Protein AF-A0A2P5WVK0-F1 (afdb_monomer_lite)

Secondary structure (DSSP, 8-state):
--PPP----PPP----------------PPPPP-PPP----------------PPP---------------------------HHHHIIIIIHHHHHHHHHHHHHHHHHHHHHHHHHHHHHHHHHHHHHHHTT-SGGG--HHHHHHHHHHHHHHHHHHHHHHHHHHHHHHHHHHHHHHHHHHHHHHHTT-

Foldseek 3Di:
DDDDDDDDDDDDDDDDDDDDDDDDDDDDDDDDDDDDDDDDDDDDDDDDDDDDDDDDDDDDDPDPPPPPPDDPPPPDPDPDPQDPVNCCVPPNVVVVVVVVCVVCVVVVCVVVVVPVVVVVVVVVVVVVCVLVVHPCVPDDPVVVVVSCVVVVVVVVVVVVVVVVVVVVVVVVVVVVVVVVVVVVVVVVVD

Organism: Gossypium barbadense (NCBI:txid3634)

InterPro domains:
  IPR002487 Transcription factor, K-box [PF01486] (109-186)
  IPR002487 Transcription factor, K-box [PS51297] (107-190)

Sequence (190 aa):
MVTETLDDKKPEEEEVIDKGNEEGSKEVKCSSRKGSSRKSGRDSAEKKELVMPSSDRPTRERKVVERYSAPSVARSSSSKNLSIEKLVKEAILPRIHGLALKTTVVAGNWTWEHAKPKARMETLQRNLRHYKGEDIQNLSLRELQNLEHQLDPALKCIRSKKNQLMVESISKLQKKDKALQEQNNNNKKD

Radius of gyration: 46.72 Å; chains: 1; bounding box: 139×69×81 Å

pLDDT: mean 72.19, std 21.38, range [35.19, 98.69]

Structure (mmCIF, N/CA/C/O backbone):
data_AF-A0A2P5WVK0-F1
#
_entry.id   AF-A0A2P5WVK0-F1
#
loop_
_atom_site.group_PDB
_atom_site.id
_atom_site.type_symbol
_atom_site.label_atom_id
_atom_site.label_alt_id
_atom_site.label_comp_id
_atom_site.label_asym_id
_atom_site.label_entity_id
_atom_site.label_seq_id
_atom_site.pdbx_PDB_ins_code
_atom_site.Cartn_x
_atom_site.Cartn_y
_atom_site.Cartn_z
_atom_site.occupancy
_atom_site.B_iso_or_equiv
_atom_site.auth_seq_id
_atom_site.auth_comp_id
_atom_site.auth_asym_id
_atom_site.auth_atom_id
_atom_site.pdbx_PDB_model_num
ATOM 1 N N . MET A 1 1 ? -53.501 19.097 49.160 1.00 40.91 1 MET A N 1
ATOM 2 C CA . MET A 1 1 ? -54.102 18.437 47.985 1.00 40.91 1 MET A CA 1
ATOM 3 C C . MET A 1 1 ? -52.982 18.090 47.014 1.00 40.91 1 MET A C 1
ATOM 5 O O . MET A 1 1 ? -52.351 18.997 46.505 1.00 40.91 1 MET A O 1
ATOM 9 N N . VAL A 1 2 ? -52.709 16.783 46.926 1.00 42.72 2 VAL A N 1
ATOM 10 C CA . VAL A 1 2 ? -52.111 15.977 45.841 1.00 42.72 2 VAL A CA 1
ATOM 11 C C . VAL A 1 2 ? -50.916 16.550 45.060 1.00 42.72 2 VAL A C 1
ATOM 13 O O . VAL A 1 2 ? -51.067 17.385 44.178 1.00 42.72 2 VAL A O 1
ATOM 16 N N . THR A 1 3 ? -49.736 15.996 45.346 1.00 47.59 3 THR A N 1
ATOM 17 C CA . THR A 1 3 ? -48.577 15.939 44.446 1.00 47.59 3 THR A CA 1
ATOM 18 C C . THR A 1 3 ? -48.775 14.799 43.444 1.00 47.59 3 THR A C 1
ATOM 20 O O . THR A 1 3 ? -49.011 13.660 43.851 1.00 47.59 3 THR A O 1
ATOM 23 N N . GLU A 1 4 ? -48.695 15.111 42.154 1.00 55.81 4 GLU A N 1
ATOM 24 C CA . GLU A 1 4 ? -48.823 14.166 41.042 1.00 55.81 4 GLU A CA 1
ATOM 25 C C . GLU A 1 4 ? -47.522 13.364 40.862 1.00 55.81 4 GLU A C 1
ATOM 27 O O . GLU A 1 4 ? -46.417 13.903 40.929 1.00 55.81 4 GLU A O 1
ATOM 32 N N . THR A 1 5 ? -47.678 12.054 40.701 1.00 54.41 5 THR A N 1
ATOM 33 C CA . THR A 1 5 ? -46.631 11.048 40.498 1.00 54.41 5 THR A CA 1
ATOM 34 C C . THR A 1 5 ? -46.417 10.846 38.998 1.00 54.41 5 THR A C 1
ATOM 36 O O . THR A 1 5 ? -47.386 10.766 38.252 1.00 54.41 5 THR A O 1
ATOM 39 N N . LEU A 1 6 ? -45.159 10.761 38.548 1.00 62.72 6 LEU A N 1
ATOM 40 C CA . LEU A 1 6 ? -44.808 10.366 37.180 1.00 62.72 6 LEU A CA 1
ATOM 41 C C . LEU A 1 6 ? -43.794 9.217 37.210 1.00 62.72 6 LEU A C 1
ATOM 43 O O . LEU A 1 6 ? -42.588 9.422 37.314 1.00 62.72 6 LEU A O 1
ATOM 47 N N . ASP A 1 7 ? -44.377 8.023 37.191 1.00 56.09 7 ASP A N 1
ATOM 48 C CA . ASP A 1 7 ? -44.015 6.789 36.490 1.00 56.09 7 ASP A CA 1
ATOM 49 C C . ASP A 1 7 ? -42.543 6.481 36.163 1.00 56.09 7 ASP A C 1
ATOM 51 O O . ASP A 1 7 ? -41.946 6.977 35.202 1.00 56.09 7 ASP A O 1
ATOM 55 N N . ASP A 1 8 ? -42.044 5.474 36.883 1.00 55.94 8 ASP A N 1
ATOM 56 C CA . ASP A 1 8 ? -40.946 4.593 36.503 1.00 55.94 8 ASP A CA 1
ATOM 57 C C . ASP A 1 8 ? -41.236 3.871 35.173 1.00 55.94 8 ASP A C 1
ATOM 59 O O . ASP A 1 8 ? -42.034 2.934 35.102 1.00 55.94 8 ASP A O 1
ATOM 63 N N . LYS A 1 9 ? -40.515 4.238 34.108 1.00 58.94 9 LYS A N 1
ATOM 64 C CA . LYS A 1 9 ? -40.353 3.388 32.917 1.00 58.94 9 LYS A CA 1
ATOM 65 C C . LYS A 1 9 ? -38.953 2.783 32.896 1.00 58.94 9 LYS A C 1
ATOM 67 O O . LYS A 1 9 ? -37.997 3.389 32.417 1.00 58.94 9 LYS A O 1
ATOM 72 N N . LYS A 1 10 ? -38.860 1.552 33.404 1.00 50.72 10 LYS A N 1
ATOM 73 C CA . LYS A 1 10 ? -37.737 0.631 33.187 1.00 50.72 10 LYS A CA 1
ATOM 74 C C . LYS A 1 10 ? -37.579 0.382 31.673 1.00 50.72 10 LYS A C 1
ATOM 76 O O . LYS A 1 10 ? -38.568 0.002 31.048 1.00 50.72 10 LYS A O 1
ATOM 81 N N . PRO A 1 11 ? -36.397 0.570 31.060 1.00 51.91 11 PRO A N 1
ATOM 82 C CA . PRO A 1 11 ? -36.175 0.095 29.704 1.00 51.91 11 PRO A CA 1
ATOM 83 C C . PRO A 1 11 ? -35.925 -1.416 29.725 1.00 51.91 11 PRO A C 1
ATOM 85 O O . PRO A 1 11 ? -35.180 -1.932 30.561 1.00 51.91 11 PRO A O 1
ATOM 88 N N . GLU A 1 12 ? -36.608 -2.101 28.816 1.00 47.44 12 GLU A N 1
ATOM 89 C CA . GLU A 1 12 ? -36.516 -3.535 28.584 1.00 47.44 12 GLU A CA 1
ATOM 90 C C . GLU A 1 12 ? -35.097 -3.950 28.175 1.00 47.44 12 GLU A C 1
ATOM 92 O O . GLU A 1 12 ? -34.417 -3.273 27.403 1.00 47.44 12 GLU A O 1
ATOM 97 N N . GLU A 1 13 ? -34.657 -5.077 28.727 1.00 46.97 13 GLU A N 1
ATOM 98 C CA . GLU A 1 13 ? -33.411 -5.750 28.388 1.00 46.97 13 GLU A CA 1
ATOM 99 C C . GLU A 1 13 ? -33.636 -6.545 27.098 1.00 46.97 13 GLU A C 1
ATOM 101 O O . GLU A 1 13 ? -34.205 -7.633 27.123 1.00 46.97 13 GLU A O 1
ATOM 106 N N . GLU A 1 14 ? -33.213 -5.996 25.960 1.00 51.09 14 GLU A N 1
ATOM 107 C CA . GLU A 1 14 ? -33.166 -6.755 24.712 1.00 51.09 14 GLU A CA 1
ATOM 108 C C . GLU A 1 14 ? -31.846 -7.542 24.663 1.00 51.09 14 GLU A C 1
ATOM 110 O O . GLU A 1 14 ? -30.754 -7.004 24.454 1.00 51.09 14 GLU A O 1
ATOM 115 N N . GLU A 1 15 ? -31.954 -8.839 24.938 1.00 51.97 15 GLU A N 1
ATOM 116 C CA . GLU A 1 15 ? -30.881 -9.822 24.863 1.00 51.97 15 GLU A CA 1
ATOM 117 C C . GLU A 1 15 ? -30.484 -10.043 23.391 1.00 51.97 15 GLU A C 1
ATOM 119 O O . GLU A 1 15 ? -31.099 -10.821 22.661 1.00 51.97 15 GLU A O 1
ATOM 124 N N . VAL A 1 16 ? -29.443 -9.348 22.920 1.00 50.59 16 VAL A N 1
ATOM 125 C CA . VAL A 1 16 ? -28.843 -9.654 21.614 1.00 50.59 16 VAL A CA 1
ATOM 126 C C . VAL A 1 16 ? -27.825 -10.775 21.789 1.00 50.59 16 VAL A C 1
ATOM 128 O O . VAL A 1 16 ? -26.701 -10.581 22.249 1.00 50.59 16 VAL A O 1
ATOM 131 N N . ILE A 1 17 ? -28.289 -11.957 21.401 1.00 49.38 17 ILE A N 1
ATOM 132 C CA . ILE A 1 17 ? -27.604 -13.245 21.355 1.00 49.38 17 ILE A CA 1
ATOM 133 C C . ILE A 1 17 ? -26.254 -13.124 20.630 1.00 49.38 17 ILE A C 1
ATOM 135 O O . ILE A 1 17 ? -26.186 -12.781 19.447 1.00 49.38 17 ILE A O 1
AT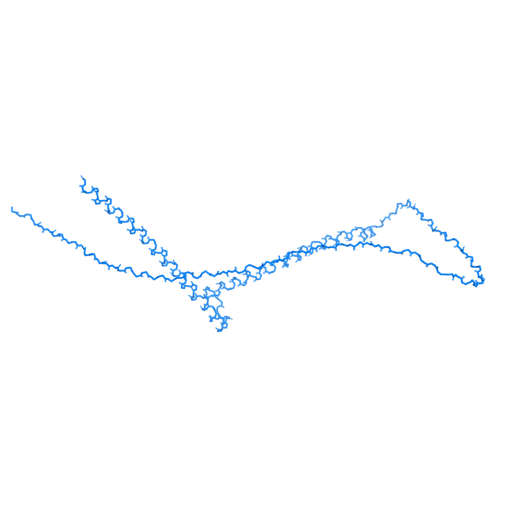OM 139 N N . ASP A 1 18 ? -25.187 -13.478 21.346 1.00 47.97 18 ASP A N 1
ATOM 140 C CA . ASP A 1 18 ? -23.843 -13.702 20.819 1.00 47.97 18 ASP A CA 1
ATOM 141 C C . ASP A 1 18 ? -23.851 -14.925 19.890 1.00 47.97 18 ASP A C 1
ATOM 143 O O . ASP A 1 18 ? -23.989 -16.069 20.326 1.00 47.97 18 ASP A O 1
ATOM 147 N N . LYS A 1 19 ? -23.728 -14.691 18.581 1.00 48.78 19 LYS A N 1
ATOM 148 C CA . LYS A 1 19 ? -23.341 -15.736 17.630 1.00 48.78 19 LYS A CA 1
ATOM 149 C C . LYS A 1 19 ? -21.886 -15.517 17.250 1.00 48.78 19 LYS A C 1
ATOM 151 O O . LYS A 1 19 ? -21.577 -14.877 16.245 1.00 48.78 19 LYS A O 1
ATOM 156 N N . GLY A 1 20 ? -21.005 -16.069 18.078 1.00 42.38 20 GLY A N 1
ATOM 157 C CA . GLY A 1 20 ? -19.601 -16.254 17.755 1.00 42.38 20 GLY A CA 1
ATOM 158 C C . GLY A 1 20 ? -19.455 -17.101 16.493 1.00 42.38 20 GLY A C 1
ATOM 159 O O . GLY A 1 20 ? -19.821 -18.272 16.472 1.00 42.38 20 GLY A O 1
ATOM 160 N N . ASN A 1 21 ? -18.895 -16.502 15.445 1.00 40.53 21 ASN A N 1
ATOM 161 C CA . ASN A 1 21 ? -18.338 -17.239 14.320 1.00 40.53 21 ASN A CA 1
ATOM 162 C C . ASN A 1 21 ? -16.818 -17.284 14.503 1.00 40.53 21 ASN A C 1
ATOM 164 O O . ASN A 1 21 ? -16.110 -16.317 14.213 1.00 40.53 21 ASN A O 1
ATOM 168 N N . GLU A 1 22 ? -16.330 -18.415 15.009 1.00 50.38 22 GLU A N 1
ATOM 169 C CA . GLU A 1 22 ? -14.934 -18.821 14.887 1.00 50.38 22 GLU A CA 1
ATOM 170 C C . GLU A 1 22 ? -14.659 -19.225 13.434 1.00 50.38 22 GLU A C 1
ATOM 172 O O . GLU A 1 22 ? -15.077 -20.290 12.991 1.00 50.38 22 GLU A O 1
ATOM 177 N N . GLU A 1 23 ? -13.905 -18.415 12.691 1.00 43.69 23 GLU A N 1
ATOM 178 C CA . GLU A 1 23 ? -13.235 -18.884 11.476 1.00 43.69 23 GLU A CA 1
ATOM 179 C C . GLU A 1 23 ? -11.758 -18.473 11.473 1.00 43.69 23 GLU A C 1
ATOM 181 O O . GLU A 1 23 ? -11.369 -17.365 11.113 1.00 43.69 23 GLU A O 1
ATOM 186 N N . GLY A 1 24 ? -10.941 -19.430 11.917 1.00 37.06 24 GLY A N 1
ATOM 187 C CA . GLY A 1 24 ? -9.644 -19.814 11.358 1.00 37.06 24 GLY A CA 1
ATOM 188 C C . GLY A 1 24 ? -8.734 -18.730 10.778 1.00 37.06 24 GLY A C 1
ATOM 189 O O . GLY A 1 24 ? -8.719 -18.483 9.572 1.00 37.06 24 GLY A O 1
ATOM 190 N N . SER A 1 25 ? -7.813 -18.240 11.605 1.00 39.47 25 SER A N 1
ATOM 191 C CA . SER A 1 25 ? -6.569 -17.614 11.152 1.00 39.47 25 SER A CA 1
ATOM 192 C C . SER A 1 25 ? -5.705 -18.633 10.394 1.00 39.47 25 SER A C 1
ATOM 194 O O . SER A 1 25 ? -5.035 -19.464 11.004 1.00 39.47 25 SER A O 1
ATOM 196 N N . LYS A 1 26 ? -5.690 -18.586 9.058 1.00 50.66 26 LYS A N 1
ATOM 197 C CA . LYS A 1 26 ? -4.687 -19.306 8.253 1.00 50.66 26 LYS A CA 1
ATOM 198 C C . LYS A 1 26 ? -3.415 -18.462 8.152 1.00 50.66 26 LYS A C 1
ATOM 200 O O . LYS A 1 26 ? -3.350 -17.515 7.372 1.00 50.66 26 LYS A O 1
ATOM 205 N N . GLU A 1 27 ? -2.405 -18.816 8.946 1.00 43.66 27 GLU A N 1
ATOM 206 C CA . GLU A 1 27 ? -1.037 -18.297 8.827 1.00 43.66 27 GLU A CA 1
ATOM 207 C C . GLU A 1 27 ? -0.413 -18.712 7.484 1.00 43.66 27 GLU A C 1
ATOM 209 O O . GLU A 1 27 ? -0.296 -19.897 7.166 1.00 43.66 27 GLU A O 1
ATOM 214 N N . VAL A 1 28 ? 0.038 -17.735 6.696 1.00 47.25 28 VAL A N 1
ATOM 215 C CA . VAL A 1 28 ? 0.803 -17.973 5.465 1.00 47.25 28 VAL A CA 1
ATOM 216 C C . VAL A 1 28 ? 2.295 -17.931 5.802 1.00 47.25 28 VAL A C 1
ATOM 218 O O . VAL A 1 28 ? 2.861 -16.876 6.083 1.00 47.25 28 VAL A O 1
ATOM 221 N N . LYS A 1 29 ? 2.944 -19.099 5.782 1.00 42.44 29 LYS A N 1
ATOM 222 C CA . LYS A 1 29 ? 4.373 -19.284 6.078 1.00 42.44 29 LYS A CA 1
ATOM 223 C C . LYS A 1 29 ? 5.225 -19.039 4.828 1.00 42.44 29 LYS A C 1
ATOM 225 O O . LYS A 1 29 ? 5.108 -19.768 3.848 1.00 42.44 29 LYS A O 1
ATOM 230 N N . CYS A 1 30 ? 6.116 -18.046 4.868 1.00 35.19 30 CYS A N 1
ATOM 231 C CA . CYS A 1 30 ? 7.074 -17.770 3.791 1.00 35.19 30 CYS A CA 1
ATOM 232 C C . CYS A 1 30 ? 8.404 -18.516 4.034 1.00 35.19 30 CYS A C 1
ATOM 234 O O . CYS A 1 30 ? 8.967 -18.473 5.127 1.00 35.19 30 CYS A O 1
ATOM 236 N N . SER A 1 31 ? 8.886 -19.244 3.023 1.00 46.03 31 SER A N 1
ATOM 237 C CA . SER A 1 31 ? 10.024 -20.170 3.094 1.00 46.03 31 SER A CA 1
ATOM 238 C C . SER A 1 31 ? 11.380 -19.480 2.881 1.00 46.03 31 SER A C 1
ATOM 240 O O . SER A 1 31 ? 11.680 -19.014 1.779 1.00 46.03 31 SER A O 1
ATOM 242 N N . SER A 1 32 ? 12.241 -19.488 3.901 1.00 42.62 32 SER A N 1
ATOM 243 C CA . SER A 1 32 ? 13.635 -19.029 3.817 1.00 42.62 32 SER A CA 1
ATOM 244 C C . SER A 1 32 ? 14.532 -20.063 3.125 1.00 42.62 32 SER A C 1
ATOM 246 O O . SER A 1 32 ? 14.683 -21.186 3.606 1.00 42.62 32 SER A O 1
ATOM 248 N N . ARG A 1 33 ? 15.171 -19.687 2.008 1.00 52.50 33 ARG A N 1
ATOM 249 C CA . ARG A 1 33 ? 16.185 -20.509 1.322 1.00 52.50 33 ARG A CA 1
ATOM 250 C C . ARG A 1 33 ? 17.553 -20.341 1.993 1.00 52.50 33 ARG A C 1
ATOM 252 O O . ARG A 1 33 ? 18.023 -19.224 2.184 1.00 52.50 33 ARG A O 1
ATOM 259 N N . LYS A 1 34 ? 18.183 -21.466 2.340 1.00 42.81 34 LYS A N 1
ATOM 260 C CA . LYS A 1 34 ? 19.468 -21.571 3.048 1.00 42.81 34 LYS A CA 1
ATOM 261 C C . LYS A 1 34 ? 20.567 -21.909 2.033 1.00 42.81 34 LYS A C 1
ATOM 263 O O . LYS A 1 34 ? 20.507 -22.959 1.404 1.00 42.81 34 LYS A O 1
ATOM 268 N N . GLY A 1 35 ? 21.528 -21.006 1.836 1.00 37.78 35 GLY A N 1
ATOM 269 C CA . GLY A 1 35 ? 22.696 -21.223 0.975 1.00 37.78 35 GLY A CA 1
ATOM 270 C C . GLY A 1 35 ? 23.862 -21.820 1.764 1.00 37.78 35 GLY A C 1
ATOM 271 O O . GLY A 1 35 ? 24.263 -21.264 2.785 1.00 37.78 35 GLY A O 1
ATOM 272 N N . SER A 1 36 ? 24.374 -22.961 1.301 1.00 48.91 36 SER A N 1
ATOM 273 C CA . SER A 1 36 ? 25.465 -23.725 1.916 1.00 48.91 36 SER A CA 1
ATOM 274 C C . SER A 1 36 ? 26.844 -23.147 1.597 1.00 48.91 36 SER A C 1
ATOM 276 O O . SER A 1 36 ? 27.191 -22.927 0.442 1.00 48.91 36 SER A O 1
ATOM 278 N N . SER A 1 37 ? 27.647 -22.981 2.646 1.00 48.34 37 SER A N 1
ATOM 279 C CA . SER A 1 37 ? 29.098 -22.775 2.606 1.00 48.34 37 SER A CA 1
ATOM 280 C C . SER A 1 37 ? 29.825 -24.123 2.661 1.00 48.34 37 SER A C 1
ATOM 282 O O . SER A 1 37 ? 29.342 -25.018 3.358 1.00 48.34 37 SER A O 1
ATOM 284 N N . ARG A 1 38 ? 30.965 -24.244 1.958 1.00 48.31 38 ARG A N 1
ATOM 285 C CA . ARG A 1 38 ? 32.144 -25.122 2.200 1.00 48.31 38 ARG A CA 1
ATOM 286 C C . ARG A 1 38 ? 33.027 -25.124 0.937 1.00 48.31 38 ARG A C 1
ATOM 288 O O . ARG A 1 38 ? 32.490 -24.988 -0.151 1.00 48.31 38 ARG A O 1
ATOM 295 N N . LYS A 1 39 ? 34.330 -25.413 0.937 1.00 42.94 39 LYS A N 1
ATOM 296 C CA . LYS A 1 39 ? 35.502 -25.211 1.815 1.00 42.94 39 LYS A CA 1
ATOM 297 C C . LYS A 1 39 ? 36.710 -25.663 0.959 1.00 42.94 39 LYS A C 1
ATOM 299 O O . LYS A 1 39 ? 36.567 -26.521 0.098 1.00 42.94 39 LYS A O 1
ATOM 304 N N . SER A 1 40 ? 37.866 -25.051 1.193 1.00 47.69 40 SER A N 1
ATOM 305 C CA . SER A 1 40 ? 39.191 -25.292 0.599 1.00 47.69 40 SER A CA 1
ATOM 306 C C . SER A 1 40 ? 39.751 -26.718 0.744 1.00 47.69 40 SER A C 1
ATOM 308 O O . SER A 1 40 ? 39.494 -27.355 1.765 1.00 47.69 40 SER A O 1
ATOM 310 N N . GLY A 1 41 ? 40.667 -27.114 -0.152 1.00 38.81 41 GLY A N 1
ATOM 311 C CA . GLY A 1 41 ? 41.617 -28.219 0.057 1.00 38.81 41 GLY A CA 1
ATOM 312 C C . GLY A 1 41 ? 42.851 -28.123 -0.857 1.00 38.81 41 GLY A C 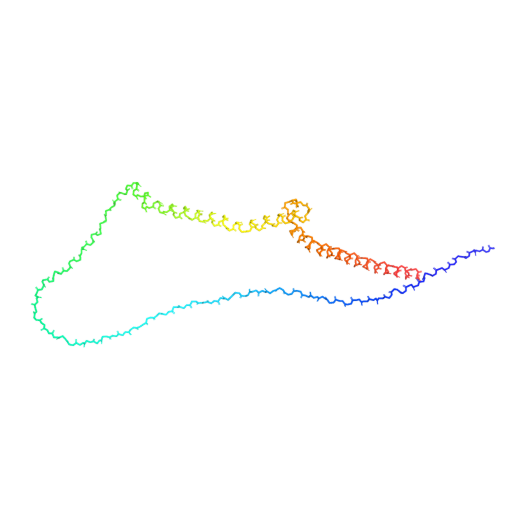1
ATOM 313 O O . GLY A 1 41 ? 42.706 -28.054 -2.072 1.00 38.81 41 GLY A O 1
ATOM 314 N N . ARG A 1 42 ? 44.044 -28.065 -0.247 1.00 48.44 42 ARG A N 1
ATOM 315 C CA . ARG A 1 42 ? 45.382 -28.330 -0.825 1.00 48.44 42 ARG A CA 1
ATOM 316 C C . ARG A 1 42 ? 45.730 -29.798 -0.552 1.00 48.44 42 ARG A C 1
ATOM 318 O O . ARG A 1 42 ? 45.216 -30.287 0.439 1.00 48.44 42 ARG A O 1
ATOM 325 N N . ASP A 1 43 ? 46.643 -30.393 -1.326 1.00 36.12 43 ASP A N 1
ATOM 326 C CA . ASP A 1 43 ? 47.692 -31.358 -0.903 1.00 36.12 43 ASP A CA 1
ATOM 327 C C . ASP A 1 43 ? 48.610 -31.618 -2.126 1.00 36.12 43 ASP A C 1
ATOM 329 O O . ASP A 1 43 ? 48.105 -31.727 -3.239 1.00 36.12 43 ASP A O 1
ATOM 333 N N . SER A 1 44 ? 49.934 -31.402 -2.100 1.00 46.66 44 SER A N 1
ATOM 334 C CA . SER A 1 44 ? 51.060 -32.058 -1.392 1.00 46.66 44 SER A CA 1
ATOM 335 C C . SER A 1 44 ? 51.643 -33.265 -2.156 1.00 46.66 44 SER A C 1
ATOM 337 O O . SER A 1 44 ? 50.929 -34.125 -2.653 1.00 46.66 44 SER A O 1
ATOM 339 N N . ALA A 1 45 ? 52.972 -33.243 -2.295 1.00 48.19 45 ALA A N 1
ATOM 340 C CA . ALA A 1 45 ? 53.838 -34.069 -3.140 1.00 48.19 45 ALA A CA 1
ATOM 341 C C . ALA A 1 45 ? 54.170 -35.459 -2.557 1.00 48.19 45 ALA A C 1
ATOM 343 O O . ALA A 1 45 ? 54.126 -35.594 -1.345 1.00 48.19 45 ALA A O 1
ATOM 344 N N . GLU A 1 46 ? 54.652 -36.415 -3.378 1.00 43.75 46 GLU A N 1
ATOM 345 C CA . GLU A 1 46 ? 55.895 -37.177 -3.095 1.00 43.75 46 GLU A CA 1
ATOM 346 C C . GLU A 1 46 ? 56.353 -38.174 -4.195 1.00 43.75 46 GLU A C 1
ATOM 348 O O . GLU A 1 46 ? 55.564 -38.929 -4.750 1.00 43.75 46 GLU A O 1
ATOM 353 N N . LYS A 1 47 ? 57.681 -38.151 -4.424 1.00 48.53 47 LYS A N 1
ATOM 354 C CA . LYS A 1 47 ? 58.692 -39.217 -4.663 1.00 48.53 47 LYS A CA 1
ATOM 355 C C . LYS A 1 47 ? 58.412 -40.451 -5.543 1.00 48.53 47 LYS A C 1
ATOM 357 O O . LYS A 1 47 ? 57.552 -41.267 -5.236 1.00 48.53 47 LYS A O 1
ATOM 362 N N . LYS A 1 48 ? 59.379 -40.736 -6.437 1.00 48.88 48 LYS A N 1
ATOM 363 C CA . LYS A 1 48 ? 60.092 -42.036 -6.509 1.00 48.88 48 LYS A CA 1
ATOM 364 C C . LYS A 1 48 ? 61.435 -41.927 -7.259 1.00 48.88 48 LYS A C 1
ATOM 366 O O . LYS A 1 48 ? 61.536 -41.212 -8.249 1.00 48.88 48 LYS A O 1
ATOM 371 N N . GLU A 1 49 ? 62.445 -42.610 -6.718 1.00 38.38 49 GLU A N 1
ATOM 372 C CA . GLU A 1 49 ? 63.865 -42.629 -7.114 1.00 38.38 49 GLU A CA 1
ATOM 373 C C . GLU A 1 49 ? 64.229 -43.668 -8.200 1.00 38.38 49 GLU A C 1
ATOM 375 O O . GLU A 1 49 ? 63.411 -44.500 -8.586 1.00 38.38 49 GLU A O 1
ATOM 380 N N . LEU A 1 50 ? 65.489 -43.564 -8.657 1.00 46.66 50 LEU A N 1
ATOM 381 C CA . LEU A 1 50 ? 66.183 -44.175 -9.801 1.00 46.66 50 LEU A CA 1
ATOM 382 C C . LEU A 1 50 ? 66.102 -45.707 -9.965 1.00 46.66 50 LEU A C 1
ATOM 384 O O . LEU A 1 50 ? 66.325 -46.469 -9.029 1.00 46.66 50 LEU A O 1
ATOM 388 N N . VAL A 1 51 ? 66.023 -46.132 -11.232 1.00 48.53 51 VAL A N 1
ATOM 389 C CA . VAL A 1 51 ? 66.470 -47.446 -11.730 1.00 48.53 51 VAL A CA 1
ATOM 390 C C . VAL A 1 51 ? 67.237 -47.215 -13.040 1.00 48.53 51 VAL A C 1
ATOM 392 O O . VAL A 1 51 ? 66.685 -46.649 -13.980 1.00 48.53 51 VAL A O 1
ATOM 395 N N . MET A 1 52 ? 68.508 -47.624 -13.110 1.00 42.81 52 MET A N 1
ATOM 396 C CA . MET A 1 52 ? 69.311 -47.592 -14.343 1.00 42.81 52 MET A CA 1
ATOM 397 C C . MET A 1 52 ? 69.387 -48.982 -14.986 1.00 42.81 52 MET A C 1
ATOM 399 O O . MET A 1 52 ? 69.740 -49.931 -14.284 1.00 42.81 52 MET A O 1
ATOM 403 N N . PRO A 1 53 ? 69.186 -49.106 -16.311 1.00 49.75 53 PRO A N 1
ATOM 404 C CA . PRO A 1 53 ? 69.708 -50.225 -17.085 1.00 49.75 53 PRO A CA 1
ATOM 405 C C . PRO A 1 53 ? 70.923 -49.826 -17.942 1.00 49.75 53 PRO A C 1
ATOM 407 O O . PRO A 1 53 ? 71.054 -48.697 -18.409 1.00 49.75 53 PRO A O 1
ATOM 410 N N . SER A 1 54 ? 71.805 -50.812 -18.094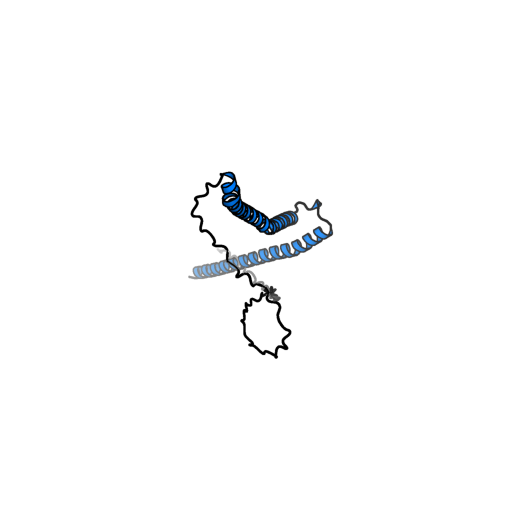 1.00 41.81 54 SER A N 1
ATOM 411 C CA . SER A 1 54 ? 73.153 -50.820 -18.673 1.00 41.81 54 SER A CA 1
ATOM 412 C C . SER A 1 54 ? 73.304 -50.163 -20.054 1.00 41.81 54 SER A C 1
ATOM 414 O O . SER A 1 54 ? 72.555 -50.462 -20.979 1.00 41.81 54 SER A O 1
ATOM 416 N N . SER A 1 55 ? 74.343 -49.332 -20.202 1.00 47.56 55 SER A N 1
ATOM 417 C CA . SER A 1 55 ? 74.796 -48.769 -21.480 1.00 47.56 55 SER A CA 1
ATOM 418 C C . SER A 1 55 ? 75.598 -49.787 -22.293 1.00 47.56 55 SER A C 1
ATOM 420 O O . SER A 1 55 ? 76.669 -50.203 -21.852 1.00 47.56 55 SER A O 1
ATOM 422 N N . ASP A 1 56 ? 75.167 -50.073 -23.521 1.00 52.31 56 ASP A N 1
ATOM 423 C CA . ASP A 1 56 ? 76.082 -50.509 -24.578 1.00 52.31 56 ASP A CA 1
ATOM 424 C C . ASP A 1 56 ? 76.772 -49.283 -25.179 1.00 52.31 56 ASP A C 1
ATOM 426 O O . ASP A 1 56 ? 76.148 -48.268 -25.490 1.00 52.31 56 ASP A O 1
ATOM 430 N N . ARG A 1 57 ? 78.098 -49.355 -25.268 1.00 52.47 57 ARG A N 1
ATOM 431 C CA . ARG A 1 57 ? 79.004 -48.248 -25.583 1.00 52.47 57 ARG A CA 1
ATOM 432 C C . ARG A 1 57 ? 79.369 -48.261 -27.071 1.00 52.47 57 ARG A C 1
ATOM 434 O O . ARG A 1 57 ? 80.161 -49.114 -27.462 1.00 52.47 57 ARG A O 1
ATOM 441 N N . PRO A 1 58 ? 78.957 -47.268 -27.879 1.00 51.69 58 PRO A N 1
ATOM 442 C CA . PRO A 1 58 ? 79.642 -46.935 -29.115 1.00 51.69 58 PRO A CA 1
ATOM 443 C C . PRO A 1 58 ? 80.720 -45.883 -28.827 1.00 51.69 58 PRO A C 1
ATOM 445 O O . PRO A 1 58 ? 80.543 -44.923 -28.072 1.00 51.69 58 PRO A O 1
ATOM 448 N N . THR A 1 59 ? 81.891 -46.087 -29.406 1.00 55.00 59 THR A N 1
ATOM 449 C CA . THR A 1 59 ? 83.073 -45.241 -29.266 1.00 55.00 59 THR A CA 1
ATOM 450 C C . THR A 1 59 ? 82.888 -43.835 -29.849 1.00 55.00 59 THR A C 1
ATOM 452 O O . THR A 1 59 ? 82.727 -43.671 -31.048 1.00 55.00 59 THR A O 1
ATOM 455 N N . ARG A 1 60 ? 83.040 -42.838 -28.965 1.00 53.94 60 ARG A N 1
ATOM 456 C CA . ARG A 1 60 ? 83.775 -41.563 -29.115 1.00 53.94 60 ARG A CA 1
ATOM 457 C C . ARG A 1 60 ? 83.534 -40.729 -30.386 1.00 53.94 60 ARG A C 1
ATOM 459 O O . ARG A 1 60 ? 84.260 -40.863 -31.362 1.00 53.94 60 ARG A O 1
ATOM 466 N N . GLU A 1 61 ? 82.782 -39.643 -30.209 1.00 55.03 61 GLU A N 1
ATOM 467 C CA . GLU A 1 61 ? 83.209 -38.334 -30.718 1.00 55.03 61 GLU A CA 1
ATOM 468 C C . GLU A 1 61 ? 83.646 -37.453 -29.542 1.00 55.03 61 GLU A C 1
ATOM 470 O O . GLU A 1 61 ? 82.898 -37.234 -28.588 1.00 55.03 61 GLU A O 1
ATOM 475 N N . ARG A 1 62 ? 84.884 -36.946 -29.579 1.00 58.09 62 ARG A N 1
ATOM 476 C CA . ARG A 1 62 ? 85.315 -35.878 -28.669 1.00 58.09 62 ARG A CA 1
ATOM 477 C C . ARG A 1 62 ? 84.714 -34.572 -29.181 1.00 58.09 62 ARG A C 1
ATOM 479 O O . ARG A 1 62 ? 85.345 -33.887 -29.977 1.00 58.09 62 ARG A O 1
ATOM 486 N N . LYS A 1 63 ? 83.519 -34.215 -28.716 1.00 59.28 63 LYS A N 1
ATOM 487 C CA . LYS A 1 63 ? 83.069 -32.823 -28.800 1.00 59.28 63 LYS A CA 1
ATOM 488 C C . LYS A 1 63 ? 83.850 -32.030 -27.755 1.00 59.28 63 LYS A C 1
ATOM 490 O O . LYS A 1 63 ? 83.856 -32.401 -26.581 1.00 59.28 63 LYS A O 1
ATOM 495 N N . VAL A 1 64 ? 84.559 -30.985 -28.183 1.00 65.56 64 VAL A N 1
ATOM 496 C CA . VAL A 1 64 ? 85.092 -29.977 -27.261 1.00 65.56 64 VAL A CA 1
ATOM 497 C C . VAL A 1 64 ? 83.883 -29.393 -26.542 1.00 65.56 64 VAL A C 1
ATOM 499 O O . VAL A 1 64 ? 83.075 -28.691 -27.140 1.00 65.56 64 VAL A O 1
ATOM 502 N N . VAL A 1 65 ? 83.712 -29.761 -25.274 1.00 57.59 65 VAL A N 1
ATOM 503 C CA . VAL A 1 65 ? 82.763 -29.087 -24.397 1.00 57.59 65 VAL A CA 1
ATOM 504 C C . VAL A 1 65 ? 83.392 -27.743 -24.089 1.00 57.59 65 VAL A C 1
ATOM 506 O O . VAL A 1 65 ? 84.303 -27.631 -23.266 1.00 57.59 65 VAL A O 1
ATOM 509 N N . GLU A 1 66 ? 82.937 -26.734 -24.816 1.00 65.88 66 GLU A N 1
ATOM 510 C CA . GLU A 1 66 ? 83.162 -25.346 -24.465 1.00 65.88 66 GLU A CA 1
ATOM 511 C C . GLU A 1 66 ? 82.567 -25.159 -23.068 1.00 65.88 66 GLU A C 1
ATOM 513 O O . GLU A 1 66 ? 81.360 -25.306 -22.857 1.00 65.88 66 GLU A O 1
ATOM 518 N N . ARG A 1 67 ? 83.433 -24.972 -22.065 1.00 67.94 67 ARG A N 1
ATOM 519 C CA . ARG A 1 67 ? 82.974 -24.710 -20.702 1.00 67.94 67 ARG A CA 1
ATOM 520 C C . ARG A 1 67 ? 82.194 -23.412 -20.785 1.00 67.94 67 ARG A C 1
ATOM 522 O O . ARG A 1 67 ? 82.767 -22.384 -21.126 1.00 67.94 67 ARG A O 1
ATOM 529 N N . TYR A 1 68 ? 80.897 -23.488 -20.529 1.00 62.47 68 TYR A N 1
ATOM 530 C CA . TYR A 1 68 ? 80.017 -22.336 -20.560 1.00 62.47 68 TYR A CA 1
ATOM 531 C C . TYR A 1 68 ? 80.564 -21.286 -19.584 1.00 62.47 68 TYR A C 1
ATOM 533 O O . TYR A 1 68 ? 80.449 -21.433 -18.367 1.00 62.47 68 TYR A O 1
ATOM 541 N N . SER A 1 69 ? 81.212 -20.248 -20.108 1.00 71.19 69 SER A N 1
ATOM 542 C CA . SER A 1 69 ? 81.556 -19.071 -19.321 1.00 71.19 69 SER A CA 1
ATOM 543 C C . SER A 1 69 ? 80.259 -18.311 -19.097 1.00 71.19 69 SER A C 1
ATOM 545 O O . SER A 1 69 ? 79.733 -17.686 -20.016 1.00 71.19 69 SER A O 1
ATOM 547 N N . ALA A 1 70 ? 79.708 -18.401 -17.886 1.00 63.94 70 ALA A N 1
ATOM 548 C CA . ALA A 1 70 ? 78.574 -17.573 -17.504 1.00 63.94 70 ALA A CA 1
ATOM 549 C C . ALA A 1 70 ? 78.967 -16.093 -17.692 1.00 63.94 70 ALA A C 1
ATOM 551 O O . ALA A 1 70 ? 80.023 -15.690 -17.191 1.00 63.94 70 ALA A O 1
ATOM 552 N N . PRO A 1 71 ? 78.165 -15.280 -18.407 1.00 61.56 71 PRO A N 1
ATOM 553 C CA . PRO A 1 71 ? 78.461 -13.865 -18.578 1.00 61.56 71 PRO A CA 1
ATOM 554 C C . PRO A 1 71 ? 78.594 -13.213 -17.203 1.00 61.56 71 PRO A C 1
ATOM 556 O O . PRO A 1 71 ? 77.699 -13.354 -16.365 1.00 61.56 71 PRO A O 1
ATOM 559 N N . SER A 1 72 ? 79.692 -12.496 -16.950 1.00 61.69 72 SER A N 1
ATOM 560 C CA . SER A 1 72 ? 79.760 -11.678 -15.745 1.00 61.69 72 SER A CA 1
ATOM 561 C C . SER A 1 72 ? 78.724 -10.562 -15.893 1.00 61.69 72 SER A C 1
ATOM 563 O O . SER A 1 72 ? 78.802 -9.707 -16.776 1.00 61.69 72 SER A O 1
ATOM 565 N N . VAL A 1 73 ? 77.683 -10.591 -15.059 1.00 64.94 73 VAL A N 1
ATOM 566 C CA . VAL A 1 73 ? 76.756 -9.466 -14.960 1.00 64.94 73 VAL A CA 1
ATOM 567 C C . VAL A 1 73 ? 77.532 -8.350 -14.280 1.00 64.94 73 VAL A C 1
ATOM 569 O O . VAL A 1 73 ? 77.655 -8.311 -13.055 1.00 64.94 73 VAL A O 1
ATOM 572 N N . ALA A 1 74 ? 78.091 -7.449 -15.082 1.00 52.53 74 ALA A N 1
ATOM 573 C CA . ALA A 1 74 ? 78.613 -6.196 -14.580 1.00 52.53 74 ALA A CA 1
ATOM 574 C C . ALA A 1 74 ? 77.462 -5.469 -13.867 1.00 52.53 74 ALA A C 1
ATOM 576 O O . ALA A 1 74 ? 76.544 -4.947 -14.506 1.00 52.53 74 ALA A O 1
ATOM 577 N N . ARG A 1 75 ? 77.486 -5.442 -12.528 1.00 54.91 75 ARG A N 1
ATOM 578 C CA . ARG A 1 75 ? 76.676 -4.502 -11.743 1.00 54.91 75 ARG A CA 1
ATOM 579 C C . ARG A 1 75 ? 77.196 -3.109 -12.069 1.00 54.91 75 ARG A C 1
ATOM 581 O O . ARG A 1 75 ? 78.116 -2.611 -11.434 1.00 54.91 75 ARG A O 1
ATOM 588 N N . SER A 1 76 ? 76.634 -2.506 -13.109 1.00 50.25 76 SER A N 1
ATOM 589 C CA . SER A 1 76 ? 76.944 -1.135 -13.480 1.00 50.25 76 SER A CA 1
ATOM 590 C C . SER A 1 76 ? 76.225 -0.206 -12.505 1.00 50.25 76 SER A C 1
ATOM 592 O O . SER A 1 76 ? 75.015 0.004 -12.596 1.00 50.25 76 SER A O 1
ATOM 594 N N . SER A 1 77 ? 76.974 0.335 -11.548 1.00 56.34 77 SER A N 1
ATOM 595 C CA . SER A 1 77 ? 76.591 1.506 -10.760 1.00 56.34 77 SER A CA 1
ATOM 596 C C . SER A 1 77 ? 76.727 2.753 -11.637 1.00 56.34 77 SER A C 1
ATOM 598 O O . SER A 1 77 ? 77.619 3.575 -11.449 1.00 56.34 77 SER A O 1
ATOM 600 N N . SER A 1 78 ? 75.896 2.858 -12.669 1.00 51.44 78 SER A N 1
ATOM 601 C CA . SER A 1 78 ? 75.846 4.040 -13.522 1.00 51.44 78 SER A CA 1
ATOM 602 C C . SER A 1 78 ? 74.486 4.686 -13.339 1.00 51.44 78 SER A C 1
ATOM 604 O O . SER A 1 78 ? 73.459 4.119 -13.722 1.00 51.44 78 SER A O 1
ATOM 606 N N . SER A 1 79 ? 74.474 5.851 -12.695 1.00 61.38 79 SER A N 1
ATOM 607 C CA . SER A 1 79 ? 73.292 6.695 -12.556 1.00 61.38 79 SER A CA 1
ATOM 608 C C . SER A 1 79 ? 72.838 7.131 -13.949 1.00 61.38 79 SER A C 1
ATOM 610 O O . SER A 1 79 ? 73.351 8.090 -14.520 1.00 61.38 79 SER A O 1
ATOM 612 N N . LYS A 1 80 ? 71.907 6.378 -14.541 1.00 67.12 80 LYS A N 1
ATOM 613 C CA . LYS A 1 80 ? 71.322 6.702 -15.843 1.00 67.12 80 LYS A CA 1
ATOM 614 C C . LYS A 1 80 ? 70.388 7.892 -15.657 1.00 67.12 80 LYS A C 1
ATOM 616 O O . LYS A 1 80 ? 69.360 7.763 -14.997 1.00 67.12 80 LYS A O 1
ATOM 621 N N . ASN A 1 81 ? 70.718 9.025 -16.269 1.00 68.19 81 ASN A N 1
ATOM 622 C CA . ASN A 1 81 ? 69.790 10.144 -16.384 1.00 68.19 81 ASN A CA 1
ATOM 623 C C . ASN A 1 81 ? 68.591 9.687 -17.228 1.00 68.19 81 ASN A C 1
ATOM 625 O O . ASN A 1 81 ? 68.708 9.450 -18.432 1.00 68.19 81 ASN A O 1
ATOM 629 N N . LEU A 1 82 ? 67.446 9.473 -16.581 1.00 68.25 82 LEU A N 1
ATOM 630 C CA . LEU A 1 82 ? 66.214 9.087 -17.257 1.00 68.25 82 LEU A CA 1
ATOM 631 C C . LEU A 1 82 ? 65.648 10.330 -17.947 1.00 68.25 82 LEU A C 1
ATOM 633 O O . LEU A 1 82 ? 65.308 11.303 -17.281 1.00 68.25 82 LEU A O 1
ATOM 637 N N . SER A 1 83 ? 65.541 10.300 -19.279 1.00 77.81 83 SER A N 1
ATOM 638 C CA . SER A 1 83 ? 64.795 11.330 -20.013 1.00 77.81 83 SER A CA 1
ATOM 639 C C . SER A 1 83 ? 63.377 11.427 -19.448 1.00 77.81 83 SER A C 1
ATOM 641 O O . SER A 1 83 ? 62.781 10.399 -19.107 1.00 77.81 83 SER A O 1
ATOM 643 N N . ILE A 1 84 ? 62.839 12.648 -19.371 1.00 81.38 84 ILE A N 1
ATOM 644 C CA . ILE A 1 84 ? 61.496 12.931 -18.843 1.00 81.38 84 ILE A CA 1
ATOM 645 C C . ILE A 1 84 ? 60.468 12.004 -19.501 1.00 81.38 84 ILE A C 1
ATOM 647 O O . ILE A 1 84 ? 59.632 11.428 -18.815 1.00 81.38 84 ILE A O 1
ATOM 651 N N . GLU A 1 85 ? 60.596 11.745 -20.804 1.00 75.81 85 GLU A N 1
ATOM 652 C CA . GLU A 1 85 ? 59.714 10.821 -21.516 1.00 75.81 85 GLU A CA 1
ATOM 653 C C . GLU A 1 85 ? 59.782 9.378 -21.013 1.00 75.81 85 GLU A C 1
ATOM 655 O O . GLU A 1 85 ? 58.753 8.714 -20.910 1.00 75.81 85 GLU A O 1
ATOM 660 N N . LYS A 1 86 ? 60.983 8.882 -20.698 1.00 80.12 86 LYS A N 1
ATOM 661 C CA . LYS A 1 86 ? 61.175 7.532 -20.152 1.00 80.12 86 LYS A CA 1
ATOM 662 C C . LYS A 1 86 ? 60.607 7.436 -18.744 1.00 80.12 86 LYS A C 1
ATOM 664 O O . LYS A 1 86 ? 59.943 6.456 -18.440 1.00 80.12 86 LYS A O 1
ATOM 669 N N . LEU A 1 87 ? 60.808 8.457 -17.912 1.00 81.00 87 LEU A N 1
ATOM 670 C CA . LEU A 1 87 ? 60.222 8.510 -16.572 1.00 81.00 87 LEU A CA 1
ATOM 671 C C . LEU A 1 87 ? 58.687 8.539 -16.640 1.00 81.00 87 LEU A C 1
ATOM 673 O O . LEU A 1 87 ? 58.011 7.806 -15.918 1.00 81.00 87 LEU A O 1
ATOM 677 N N . VAL A 1 88 ? 58.140 9.350 -17.545 1.00 81.50 88 VAL A N 1
ATOM 678 C CA . VAL A 1 88 ? 56.697 9.466 -17.748 1.00 81.50 88 VAL A CA 1
ATOM 679 C C . VAL A 1 88 ? 56.110 8.142 -18.246 1.00 81.50 88 VAL A C 1
ATOM 681 O O . VAL A 1 88 ? 55.138 7.672 -17.661 1.00 81.50 88 VAL A O 1
ATOM 684 N N . LYS A 1 89 ? 56.722 7.499 -19.250 1.00 78.00 89 LYS A N 1
ATOM 685 C CA . LYS A 1 89 ? 56.244 6.235 -19.843 1.00 78.00 89 LYS A CA 1
ATOM 686 C C . LYS A 1 89 ? 56.405 5.021 -18.917 1.00 78.00 89 LYS A C 1
ATOM 688 O O . LYS A 1 89 ? 55.466 4.243 -18.800 1.00 78.00 89 LYS A O 1
ATOM 693 N N . GLU A 1 90 ? 57.545 4.872 -18.241 1.00 72.31 90 GLU A N 1
ATOM 694 C CA . GLU A 1 90 ? 57.854 3.678 -17.430 1.00 72.31 90 GLU A CA 1
ATOM 695 C C . GLU A 1 90 ? 57.362 3.782 -15.981 1.00 72.31 90 GLU A C 1
ATOM 697 O O . GLU A 1 90 ? 56.903 2.798 -15.408 1.00 72.31 90 GLU A O 1
ATOM 702 N N . ALA A 1 91 ? 57.449 4.962 -15.359 1.00 72.94 91 ALA A N 1
ATOM 703 C CA . ALA A 1 91 ? 57.196 5.100 -13.922 1.00 72.94 91 ALA A CA 1
ATOM 704 C C . ALA A 1 91 ? 55.859 5.782 -13.596 1.00 72.94 91 ALA A C 1
ATOM 706 O O . ALA A 1 91 ? 55.217 5.437 -12.600 1.00 72.94 91 ALA A O 1
ATOM 707 N N . ILE A 1 92 ? 55.427 6.751 -14.411 1.00 78.00 92 ILE A N 1
ATOM 708 C CA . ILE A 1 92 ? 54.262 7.594 -14.097 1.00 78.00 92 ILE A CA 1
ATOM 709 C C . ILE A 1 92 ? 52.987 7.061 -14.764 1.00 78.00 92 ILE A C 1
ATOM 711 O O . ILE A 1 92 ? 51.985 6.873 -14.072 1.00 78.00 92 ILE A O 1
ATOM 715 N N . LEU A 1 93 ? 53.009 6.756 -16.068 1.00 73.69 93 LEU A N 1
ATOM 716 C CA . LEU A 1 93 ? 51.839 6.278 -16.819 1.00 73.69 93 LEU A CA 1
ATOM 717 C C . LEU A 1 93 ? 51.196 5.027 -16.204 1.00 73.69 93 LEU A C 1
ATOM 719 O O . LEU A 1 93 ? 49.987 5.059 -16.011 1.00 73.69 93 LEU A O 1
ATOM 723 N N . PRO A 1 94 ? 51.932 3.966 -15.818 1.00 72.06 94 PRO A N 1
ATOM 724 C CA . PRO A 1 94 ? 51.326 2.778 -15.208 1.00 72.06 94 PRO A CA 1
ATOM 725 C C . PRO A 1 94 ? 50.679 3.077 -13.849 1.00 72.06 94 PRO A C 1
ATOM 727 O O . PRO A 1 94 ? 49.644 2.508 -13.497 1.00 72.06 94 PRO A O 1
ATOM 730 N N . ARG A 1 95 ? 51.260 4.018 -13.093 1.00 75.81 95 ARG A N 1
ATOM 731 C CA . ARG A 1 95 ? 50.761 4.446 -11.782 1.00 75.81 95 ARG A CA 1
ATOM 732 C C . ARG A 1 95 ? 49.504 5.307 -11.906 1.00 75.81 95 ARG A C 1
ATOM 734 O O . ARG A 1 95 ? 48.587 5.142 -11.104 1.00 75.81 95 ARG A O 1
ATOM 741 N N . ILE A 1 96 ? 49.420 6.146 -12.941 1.00 73.44 96 ILE A N 1
ATOM 742 C CA . ILE A 1 96 ? 48.203 6.888 -13.296 1.00 73.44 96 ILE A CA 1
ATOM 743 C C . ILE A 1 96 ? 47.158 5.950 -13.898 1.00 73.44 96 ILE A C 1
ATOM 74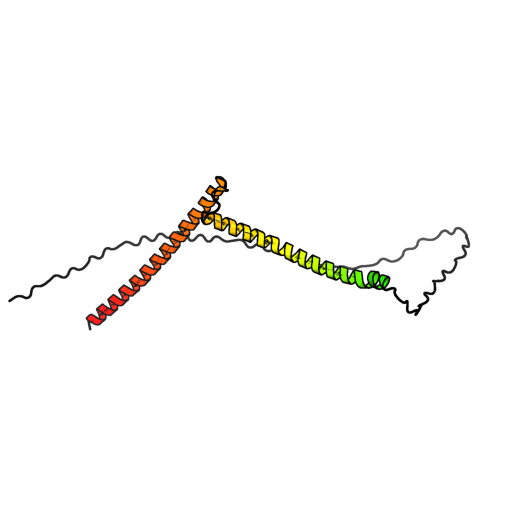5 O O . ILE A 1 96 ? 46.001 6.044 -13.518 1.00 73.44 96 ILE A O 1
ATOM 749 N N . HIS A 1 97 ? 47.535 5.010 -14.766 1.00 70.88 97 HIS A N 1
ATOM 750 C CA . HIS A 1 97 ? 46.608 4.059 -15.383 1.00 70.88 97 HIS A CA 1
ATOM 751 C C . HIS A 1 97 ? 45.959 3.165 -14.321 1.00 70.88 97 HIS A C 1
ATOM 753 O O . HIS A 1 97 ? 44.757 2.937 -14.362 1.00 70.88 97 HIS A O 1
ATOM 759 N N . GLY A 1 98 ? 46.711 2.727 -13.305 1.00 65.12 98 GLY A N 1
ATOM 760 C CA . GLY A 1 98 ? 46.159 2.003 -12.158 1.00 65.12 98 GLY A CA 1
ATOM 761 C C . GLY A 1 98 ? 45.202 2.840 -11.299 1.00 65.12 98 GLY A C 1
ATOM 762 O O . GLY A 1 98 ? 44.232 2.299 -10.778 1.00 65.12 98 GLY A O 1
ATOM 763 N N . LEU A 1 99 ? 45.434 4.148 -11.157 1.00 65.25 99 LEU A N 1
ATOM 764 C CA . LEU A 1 99 ? 44.523 5.058 -10.450 1.00 65.25 99 LEU A CA 1
ATOM 765 C C . LEU A 1 99 ? 43.286 5.396 -11.290 1.00 65.25 99 LEU A C 1
ATOM 767 O O . LEU A 1 99 ? 42.183 5.352 -10.761 1.00 65.25 99 LEU A O 1
ATOM 771 N N . ALA A 1 100 ? 43.461 5.650 -12.585 1.00 64.44 100 ALA A N 1
ATOM 772 C CA . ALA A 1 100 ? 42.399 5.898 -13.550 1.00 64.44 100 ALA A CA 1
ATOM 773 C C . ALA A 1 100 ? 41.500 4.670 -13.713 1.00 64.44 100 ALA A C 1
ATOM 775 O O . ALA A 1 100 ? 40.289 4.813 -13.722 1.00 64.44 100 ALA A O 1
ATOM 776 N N . LEU A 1 101 ? 42.060 3.457 -13.759 1.00 63.47 101 LEU A N 1
ATOM 777 C CA . LEU A 1 101 ? 41.279 2.219 -13.748 1.00 63.47 101 LEU A CA 1
ATOM 778 C C . LEU A 1 101 ? 40.559 2.021 -12.416 1.00 63.47 101 LEU A C 1
ATOM 780 O O . LEU A 1 101 ? 39.411 1.611 -12.409 1.00 63.47 101 LEU A O 1
ATOM 784 N N . LYS A 1 102 ? 41.181 2.332 -11.275 1.00 64.56 102 LYS A N 1
ATOM 785 C CA . LYS A 1 102 ? 40.494 2.243 -9.976 1.00 64.56 102 LYS A CA 1
ATOM 786 C C . LYS A 1 102 ? 39.344 3.240 -9.875 1.00 64.56 102 LYS A C 1
ATOM 788 O O . LYS A 1 102 ? 38.287 2.862 -9.392 1.00 64.56 102 LYS A O 1
ATOM 793 N N . THR A 1 103 ? 39.504 4.477 -10.340 1.00 61.09 103 THR A N 1
ATOM 794 C CA . THR A 1 103 ? 38.419 5.467 -10.321 1.00 61.09 103 THR A CA 1
ATOM 795 C C . THR A 1 103 ? 37.343 5.165 -11.360 1.00 61.09 103 THR A C 1
ATOM 797 O O . THR A 1 103 ? 36.168 5.305 -11.036 1.00 61.09 103 THR A O 1
ATOM 800 N N . THR A 1 104 ? 37.688 4.687 -12.561 1.00 59.59 104 THR A N 1
ATOM 801 C CA . THR A 1 104 ? 36.694 4.286 -13.574 1.00 59.59 104 THR A CA 1
ATOM 802 C C . THR A 1 104 ? 35.980 2.991 -13.210 1.00 59.59 104 THR A C 1
ATOM 804 O O . THR A 1 104 ? 34.780 2.894 -13.439 1.00 59.59 104 THR A O 1
ATOM 807 N N . VAL A 1 105 ? 36.660 2.027 -12.584 1.00 63.81 105 VAL A N 1
ATOM 808 C CA . VAL A 1 105 ? 36.036 0.809 -12.048 1.00 63.81 105 VAL A CA 1
ATOM 809 C C . VAL A 1 105 ? 35.177 1.146 -10.836 1.00 63.81 105 VAL A C 1
ATOM 811 O O . VAL A 1 105 ? 34.066 0.659 -10.755 1.00 63.81 105 VAL A O 1
ATOM 814 N N . VAL A 1 106 ? 35.601 2.024 -9.922 1.00 62.97 106 VAL A N 1
ATOM 815 C CA . VAL A 1 106 ? 34.756 2.437 -8.784 1.00 62.97 106 VAL A CA 1
ATOM 816 C C . VAL A 1 106 ? 33.542 3.253 -9.247 1.00 62.97 106 VAL A C 1
ATOM 818 O O . VAL A 1 106 ? 32.439 3.017 -8.762 1.00 62.97 106 VAL A O 1
ATOM 821 N N . ALA A 1 107 ? 33.693 4.159 -10.217 1.00 64.75 107 ALA A N 1
ATOM 822 C CA . ALA A 1 107 ? 32.573 4.903 -10.801 1.00 64.75 107 ALA A CA 1
ATOM 823 C C . ALA A 1 107 ? 31.643 4.002 -11.641 1.00 64.75 107 ALA A C 1
ATOM 825 O O . ALA A 1 107 ? 30.417 4.104 -11.552 1.00 64.75 107 ALA A O 1
ATOM 826 N N . GLY A 1 108 ? 32.211 3.078 -12.417 1.00 69.19 108 GLY A N 1
ATOM 827 C CA . GLY A 1 108 ? 31.484 2.039 -13.148 1.00 69.19 108 GLY A CA 1
ATOM 828 C C . GLY A 1 108 ? 30.733 1.093 -12.209 1.00 69.19 108 GLY A C 1
ATOM 829 O O . GLY A 1 108 ? 29.564 0.795 -12.432 1.00 69.19 108 GLY A O 1
ATOM 830 N N . ASN A 1 109 ? 31.354 0.708 -11.096 1.00 66.31 109 ASN A N 1
ATOM 831 C CA . ASN A 1 109 ? 30.720 -0.085 -10.052 1.00 66.31 109 ASN A CA 1
ATOM 832 C C . ASN A 1 109 ? 29.596 0.702 -9.375 1.00 66.31 109 ASN A C 1
ATOM 834 O O . ASN A 1 109 ? 28.514 0.159 -9.229 1.00 66.31 109 ASN A O 1
ATOM 838 N N . TRP A 1 110 ? 29.779 1.978 -9.024 1.00 63.28 110 TRP A N 1
ATOM 839 C CA . TRP A 1 110 ? 28.698 2.795 -8.455 1.00 63.28 110 TRP A CA 1
ATOM 840 C C . TRP A 1 110 ? 27.501 2.887 -9.414 1.00 63.28 110 TRP A C 1
ATOM 842 O O . TRP A 1 110 ? 26.369 2.596 -9.042 1.00 63.28 110 TRP A O 1
ATOM 852 N N . THR A 1 111 ? 27.732 3.209 -10.685 1.00 72.50 111 THR A N 1
ATOM 853 C CA . THR A 1 111 ? 26.645 3.284 -11.679 1.00 72.50 111 THR A CA 1
ATOM 854 C C . THR A 1 111 ? 25.925 1.945 -11.888 1.00 72.50 111 THR A C 1
ATOM 856 O O . THR A 1 111 ? 24.696 1.932 -11.994 1.00 72.50 111 THR A O 1
ATOM 859 N N . TRP A 1 112 ? 26.645 0.820 -11.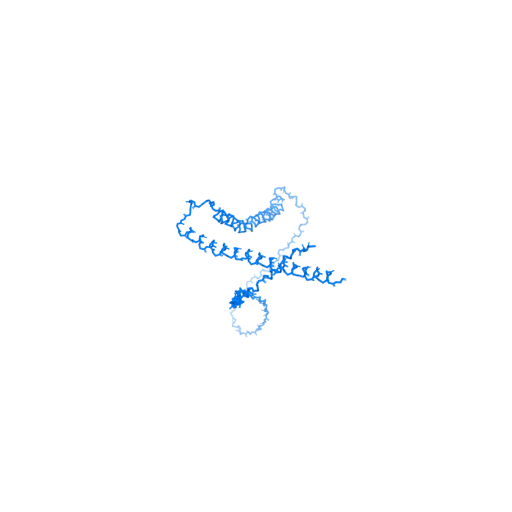873 1.00 69.38 112 TRP A N 1
ATOM 860 C CA . TRP A 1 112 ? 26.065 -0.520 -12.010 1.00 69.38 112 TRP A CA 1
ATOM 861 C C . TRP A 1 112 ? 25.312 -0.985 -10.754 1.00 69.38 112 TRP A C 1
ATOM 863 O O . TRP A 1 112 ? 24.179 -1.465 -10.854 1.00 69.38 112 TRP A O 1
ATOM 873 N N . GLU A 1 113 ? 25.887 -0.771 -9.570 1.00 73.50 113 GLU A N 1
ATOM 874 C CA . GLU A 1 113 ? 25.273 -1.097 -8.276 1.00 73.50 113 GLU A CA 1
ATOM 875 C C . GLU A 1 113 ? 23.996 -0.274 -8.035 1.00 73.50 113 GLU A C 1
ATOM 877 O O . GLU A 1 113 ? 23.024 -0.775 -7.465 1.00 73.50 113 GLU A O 1
ATOM 882 N N . HIS A 1 114 ? 23.933 0.961 -8.545 1.00 80.25 114 HIS A N 1
ATOM 883 C CA . HIS A 1 114 ? 22.735 1.798 -8.461 1.00 80.25 114 HIS A CA 1
ATOM 884 C C . HIS A 1 114 ? 21.663 1.476 -9.508 1.00 80.25 114 HIS A C 1
ATOM 886 O O . HIS A 1 114 ? 20.490 1.780 -9.278 1.00 80.25 114 HIS A O 1
ATOM 892 N N . ALA A 1 115 ? 22.009 0.837 -10.627 1.00 84.31 115 ALA A N 1
ATOM 893 C CA . ALA A 1 115 ? 21.067 0.599 -11.722 1.00 84.31 115 ALA A CA 1
ATOM 894 C C . ALA A 1 115 ? 19.898 -0.310 -11.306 1.00 84.31 115 ALA A C 1
ATOM 896 O O . ALA A 1 115 ? 18.731 -0.003 -11.558 1.00 84.31 115 ALA A O 1
ATOM 897 N N . LYS A 1 116 ? 20.190 -1.413 -10.609 1.00 88.38 116 LYS A N 1
ATOM 898 C CA . LYS A 1 116 ? 19.177 -2.385 -10.173 1.00 88.38 116 LYS A CA 1
ATOM 899 C C . LYS A 1 116 ? 18.178 -1.824 -9.145 1.00 88.38 116 LYS A C 1
ATOM 901 O O . LYS A 1 116 ? 16.974 -1.984 -9.363 1.00 88.38 116 LYS A O 1
ATOM 906 N N . PRO A 1 117 ? 18.600 -1.198 -8.027 1.00 89.94 117 PRO A N 1
ATOM 907 C CA . PRO A 1 117 ? 17.660 -0.582 -7.093 1.00 89.94 117 PRO A CA 1
ATOM 908 C C . PRO A 1 117 ? 16.914 0.602 -7.721 1.00 89.94 117 PRO A C 1
ATOM 910 O O . PRO A 1 117 ? 15.719 0.748 -7.466 1.00 89.94 117 PRO A O 1
ATOM 913 N N . LYS A 1 118 ? 17.556 1.387 -8.597 1.00 92.12 118 LYS A N 1
ATOM 914 C CA . LYS A 1 118 ? 16.899 2.494 -9.309 1.00 92.12 118 LYS A CA 1
ATOM 915 C C . LYS A 1 118 ? 15.772 2.009 -10.225 1.00 92.12 118 LYS A C 1
ATOM 917 O O . LYS A 1 118 ? 14.658 2.512 -10.124 1.00 92.12 118 LYS A O 1
ATOM 922 N N . ALA A 1 119 ? 16.004 0.966 -11.021 1.00 91.81 119 ALA A N 1
ATOM 923 C CA . ALA A 1 119 ? 14.964 0.380 -11.872 1.00 91.81 119 ALA A CA 1
ATOM 924 C C . ALA A 1 119 ? 13.771 -0.170 -11.059 1.00 91.81 119 ALA A C 1
ATOM 926 O O . ALA A 1 119 ? 12.609 -0.032 -11.455 1.00 91.81 119 ALA A O 1
ATOM 927 N N . ARG A 1 120 ? 14.041 -0.768 -9.887 1.00 94.69 120 ARG A N 1
ATOM 928 C CA . ARG A 1 120 ? 12.986 -1.215 -8.958 1.00 94.69 120 ARG A CA 1
ATOM 929 C C . ARG A 1 120 ? 12.171 -0.039 -8.425 1.00 94.69 120 ARG A C 1
ATOM 931 O O . ARG A 1 120 ? 10.947 -0.118 -8.421 1.00 94.69 120 ARG A O 1
ATOM 938 N N . MET A 1 121 ? 12.835 1.037 -8.009 1.00 96.25 121 MET A N 1
ATOM 939 C CA . MET A 1 121 ? 12.179 2.257 -7.534 1.00 96.25 121 MET A CA 1
ATOM 940 C C . MET A 1 121 ? 11.278 2.863 -8.615 1.00 96.25 121 MET A C 1
ATOM 942 O O . MET A 1 121 ? 10.112 3.134 -8.348 1.00 96.25 121 MET A O 1
ATOM 946 N N . GLU A 1 122 ? 11.779 3.013 -9.842 1.00 95.88 122 GLU A N 1
ATOM 947 C CA . GLU A 1 122 ? 11.007 3.553 -10.970 1.00 95.88 122 GLU A CA 1
ATOM 948 C C . GLU A 1 122 ? 9.772 2.694 -11.282 1.00 95.88 122 GLU A C 1
ATOM 950 O O . GLU A 1 122 ? 8.691 3.217 -11.553 1.00 95.88 122 GLU A O 1
ATOM 955 N N . THR A 1 123 ? 9.907 1.370 -11.183 1.00 95.19 123 THR A N 1
ATOM 956 C CA . THR A 1 123 ? 8.784 0.437 -11.353 1.00 95.19 123 THR A CA 1
ATOM 957 C C . THR A 1 123 ? 7.743 0.597 -10.248 1.00 95.19 123 THR A C 1
ATOM 959 O O . THR A 1 123 ? 6.552 0.685 -10.538 1.00 95.19 123 THR A O 1
ATOM 962 N N . LEU A 1 124 ? 8.174 0.683 -8.986 1.00 96.00 124 LEU A N 1
ATOM 963 C CA . LEU A 1 124 ? 7.270 0.902 -7.854 1.00 96.00 124 LEU A CA 1
ATOM 964 C C . LEU A 1 124 ? 6.550 2.247 -7.953 1.00 96.00 124 LEU A C 1
ATOM 966 O O . LEU A 1 124 ? 5.348 2.317 -7.713 1.00 96.00 124 LEU A O 1
ATOM 970 N N . GLN A 1 125 ? 7.262 3.301 -8.347 1.00 96.62 125 GLN A N 1
ATOM 971 C CA . GLN A 1 125 ? 6.681 4.623 -8.535 1.00 96.62 125 GLN A CA 1
ATOM 972 C C . GLN A 1 125 ? 5.630 4.616 -9.649 1.00 96.62 125 GLN A C 1
ATOM 974 O O . GLN A 1 125 ? 4.562 5.197 -9.474 1.00 96.62 125 GLN A O 1
ATOM 979 N N . ARG A 1 126 ? 5.897 3.926 -10.764 1.00 95.25 126 ARG A N 1
ATOM 980 C CA . ARG A 1 126 ? 4.919 3.744 -11.845 1.00 95.25 126 ARG A CA 1
ATOM 981 C C . ARG A 1 126 ? 3.681 2.985 -11.363 1.00 95.25 126 ARG A C 1
ATOM 983 O O . ARG A 1 126 ? 2.567 3.443 -11.579 1.00 95.25 126 ARG A O 1
ATOM 990 N N . ASN A 1 127 ? 3.868 1.883 -10.640 1.00 94.56 127 ASN A N 1
ATOM 991 C CA . ASN A 1 127 ? 2.750 1.116 -10.086 1.00 94.56 127 ASN A CA 1
ATOM 992 C C . ASN A 1 127 ? 1.909 1.950 -9.114 1.00 94.56 127 ASN A C 1
ATOM 994 O O . ASN A 1 127 ? 0.687 1.870 -9.141 1.00 94.56 127 ASN A O 1
ATOM 998 N N . LEU A 1 128 ? 2.545 2.783 -8.285 1.00 95.38 128 LEU A N 1
ATOM 999 C CA . LEU A 1 128 ? 1.828 3.691 -7.393 1.00 95.38 128 LEU A CA 1
ATOM 1000 C C . LEU A 1 128 ? 0.946 4.674 -8.169 1.00 95.38 128 LEU A C 1
ATOM 1002 O O . LEU A 1 128 ? -0.182 4.910 -7.747 1.00 95.38 128 LEU A O 1
ATOM 1006 N N . ARG A 1 129 ? 1.433 5.226 -9.287 1.00 96.56 129 ARG A N 1
ATOM 1007 C CA . ARG A 1 129 ? 0.620 6.078 -10.167 1.00 96.56 129 ARG A CA 1
ATOM 1008 C C . ARG A 1 129 ? -0.596 5.320 -10.698 1.00 96.56 129 ARG A C 1
ATOM 1010 O O . ARG A 1 129 ? -1.716 5.788 -10.523 1.00 96.56 129 ARG A O 1
ATOM 1017 N N . HIS A 1 130 ? -0.401 4.097 -11.194 1.00 96.06 130 HIS A N 1
ATOM 1018 C CA . HIS A 1 130 ? -1.513 3.260 -11.657 1.00 96.06 130 HIS A CA 1
ATOM 1019 C C . HIS A 1 130 ? -2.543 2.992 -10.545 1.00 96.06 130 HIS A C 1
ATOM 1021 O O . HIS A 1 130 ? -3.741 3.152 -10.764 1.00 96.06 130 HIS A O 1
ATOM 1027 N N . TYR A 1 131 ? -2.099 2.655 -9.327 1.00 94.44 131 TYR A N 1
ATOM 1028 C CA . TYR A 1 131 ? -2.998 2.445 -8.183 1.00 94.44 131 TYR A CA 1
ATOM 1029 C C . TYR A 1 131 ? -3.738 3.713 -7.742 1.00 94.44 131 TYR A C 1
ATOM 1031 O O . TYR A 1 131 ? -4.800 3.617 -7.131 1.00 94.44 131 TYR A O 1
ATOM 1039 N N . LYS A 1 132 ? -3.193 4.896 -8.040 1.00 94.38 132 LYS A N 1
ATOM 1040 C CA . LYS A 1 132 ? -3.840 6.190 -7.787 1.00 94.38 132 LYS A CA 1
ATOM 1041 C C . LYS A 1 132 ? -4.832 6.606 -8.870 1.00 94.38 132 LYS A C 1
ATOM 1043 O O . LYS A 1 132 ? -5.503 7.618 -8.692 1.00 94.38 132 LYS A O 1
ATOM 1048 N N . GLY A 1 133 ? -4.939 5.862 -9.967 1.00 94.06 133 GLY A N 1
ATOM 1049 C CA . GLY A 1 133 ? -5.780 6.263 -11.092 1.00 94.06 133 GLY A CA 1
ATOM 1050 C C . GLY A 1 133 ? -5.044 7.026 -12.199 1.00 94.06 133 GLY A C 1
ATOM 1051 O O . GLY A 1 133 ? -5.683 7.494 -13.137 1.00 94.06 133 GLY A O 1
ATOM 1052 N N . GLU A 1 134 ? -3.725 7.187 -12.099 1.00 95.50 134 GLU A N 1
ATOM 1053 C CA . GLU A 1 134 ? -2.900 7.964 -13.033 1.00 95.50 134 GLU A CA 1
ATOM 1054 C C . GLU A 1 134 ? -2.3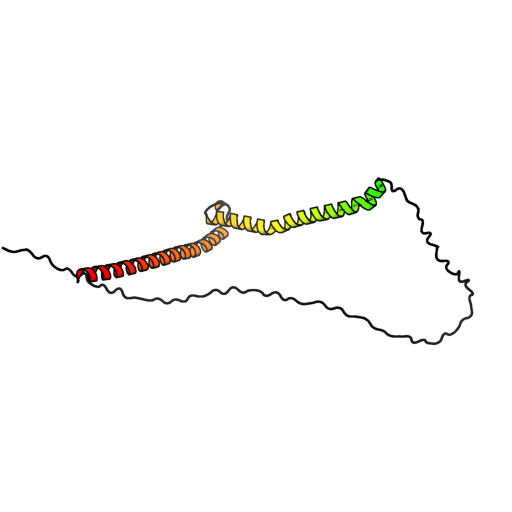06 7.061 -14.138 1.00 95.50 134 GLU A C 1
ATOM 1056 O O . GLU A 1 134 ? -2.111 5.864 -13.928 1.00 95.50 134 GLU A O 1
ATOM 1061 N N . ASP A 1 135 ? -1.993 7.627 -15.313 1.00 93.12 135 ASP A N 1
ATOM 1062 C CA . ASP A 1 135 ? -1.397 6.934 -16.480 1.00 93.12 135 ASP A CA 1
ATOM 1063 C C . ASP A 1 135 ? -2.170 5.682 -16.974 1.00 93.12 135 ASP A C 1
ATOM 1065 O O . ASP A 1 135 ? -1.632 4.827 -17.677 1.00 93.12 135 ASP A O 1
ATOM 1069 N N . ILE A 1 136 ? -3.461 5.566 -16.640 1.00 93.94 136 ILE A N 1
ATOM 1070 C CA . ILE A 1 136 ? -4.290 4.382 -16.938 1.00 93.94 136 ILE A CA 1
ATOM 1071 C C . ILE A 1 136 ? -4.539 4.189 -18.439 1.00 93.94 136 ILE A C 1
ATOM 1073 O O . ILE A 1 136 ? -4.681 3.062 -18.907 1.00 93.94 136 ILE A O 1
ATOM 1077 N N . GLN A 1 137 ? -4.568 5.277 -19.210 1.00 92.19 137 GLN A N 1
ATOM 1078 C CA . GLN A 1 137 ? -4.877 5.261 -20.646 1.00 92.19 137 GLN A CA 1
ATOM 1079 C C . GLN A 1 137 ? -3.884 4.429 -21.470 1.00 92.19 137 GLN A C 1
ATOM 1081 O O . GLN A 1 137 ? -4.208 3.990 -22.571 1.00 92.19 137 GLN A O 1
ATOM 1086 N N . ASN A 1 138 ? -2.678 4.212 -20.943 1.00 92.12 138 ASN A N 1
ATOM 1087 C CA . ASN A 1 138 ? -1.612 3.469 -21.606 1.00 92.12 138 ASN A CA 1
ATOM 1088 C C . ASN A 1 138 ? -1.632 1.963 -21.289 1.00 92.12 138 ASN A C 1
ATOM 1090 O O . ASN A 1 138 ? -0.779 1.237 -21.798 1.00 92.12 138 ASN A O 1
ATOM 1094 N N . LEU A 1 139 ? -2.565 1.496 -20.454 1.00 93.69 139 LEU A N 1
ATOM 1095 C CA . LEU A 1 139 ? -2.658 0.101 -20.029 1.00 93.69 139 LEU A CA 1
ATOM 1096 C C . LEU A 1 139 ? -3.578 -0.715 -20.937 1.00 93.69 139 LEU A C 1
ATOM 1098 O O . LEU A 1 139 ? -4.628 -0.258 -21.389 1.00 93.69 139 LEU A O 1
ATOM 1102 N N . SER A 1 140 ? -3.203 -1.969 -21.161 1.00 96.25 140 SER A N 1
ATOM 1103 C CA . SER A 1 140 ? -4.054 -2.944 -21.837 1.00 96.25 140 SER A CA 1
ATOM 1104 C C . SER A 1 140 ? -5.179 -3.444 -20.923 1.00 96.25 140 SER A C 1
ATOM 1106 O O . SER A 1 140 ? -5.073 -3.421 -19.696 1.00 96.25 140 SER A O 1
ATOM 1108 N N . LEU A 1 141 ? -6.243 -4.001 -21.513 1.00 96.38 141 LEU A N 1
ATOM 1109 C CA . LEU A 1 141 ? -7.366 -4.577 -20.759 1.00 96.38 141 LEU A CA 1
ATOM 1110 C C . LEU A 1 141 ? -6.918 -5.620 -19.720 1.00 96.38 141 LEU A C 1
ATOM 1112 O O . LEU A 1 141 ? -7.445 -5.658 -18.613 1.00 96.38 141 LEU A O 1
ATOM 1116 N N . ARG A 1 142 ? -5.919 -6.447 -20.054 1.00 97.38 142 ARG A N 1
ATOM 1117 C CA . ARG A 1 142 ? -5.382 -7.461 -19.132 1.00 97.38 142 ARG A CA 1
ATOM 1118 C C . ARG A 1 142 ? -4.693 -6.832 -17.924 1.00 97.38 142 ARG A C 1
ATOM 1120 O O . ARG A 1 142 ? -4.830 -7.329 -16.811 1.00 97.38 142 ARG A O 1
ATOM 1127 N N . GLU A 1 143 ? -3.946 -5.753 -18.139 1.00 95.25 143 GLU A N 1
ATOM 1128 C CA . GLU A 1 143 ? -3.266 -5.035 -17.059 1.00 95.25 143 GLU A CA 1
ATOM 1129 C C . GLU A 1 143 ? -4.272 -4.320 -16.158 1.00 95.25 143 GLU A C 1
ATOM 1131 O O . GLU A 1 143 ? -4.123 -4.371 -14.940 1.00 95.25 143 GLU A O 1
ATOM 1136 N N . LEU A 1 144 ? -5.329 -3.742 -16.734 1.00 95.94 144 LEU A N 1
ATOM 1137 C CA . LEU A 1 144 ? -6.429 -3.138 -15.979 1.00 95.94 144 LEU A CA 1
ATOM 1138 C C . LEU A 1 144 ? -7.144 -4.162 -15.094 1.00 95.94 144 LEU A C 1
ATOM 1140 O O . LEU A 1 144 ? -7.292 -3.929 -13.898 1.00 95.94 144 LEU A O 1
ATOM 1144 N N . GLN A 1 145 ? -7.497 -5.327 -15.644 1.00 97.12 145 GLN A N 1
ATOM 1145 C CA . GLN A 1 145 ? -8.091 -6.422 -14.867 1.00 97.12 145 GLN A CA 1
ATOM 1146 C C . GLN A 1 145 ? -7.168 -6.889 -13.735 1.00 97.12 145 GLN A C 1
ATOM 1148 O O . GLN A 1 145 ? -7.617 -7.164 -12.626 1.00 97.12 145 GLN A O 1
ATOM 1153 N N . ASN A 1 146 ? -5.859 -6.956 -13.985 1.00 96.00 146 ASN A N 1
ATOM 1154 C CA . ASN A 1 146 ? -4.887 -7.316 -12.957 1.00 96.00 146 ASN A CA 1
ATOM 1155 C C . ASN A 1 146 ? -4.733 -6.232 -11.871 1.00 96.00 146 ASN A C 1
ATOM 1157 O O . ASN A 1 146 ? -4.451 -6.558 -10.716 1.00 96.00 146 ASN A O 1
ATOM 1161 N N . LEU A 1 147 ? -4.890 -4.951 -12.214 1.00 95.88 147 LEU A N 1
ATOM 1162 C CA . LEU A 1 147 ? -4.920 -3.866 -11.230 1.00 95.88 147 LEU A CA 1
ATOM 1163 C C . LEU A 1 147 ? -6.176 -3.947 -10.364 1.00 95.88 147 LEU A C 1
ATOM 1165 O O . LEU A 1 147 ? -6.062 -3.909 -9.142 1.00 95.88 147 LEU A O 1
ATOM 1169 N N . GLU A 1 148 ? -7.344 -4.116 -10.980 1.00 96.00 148 GLU A N 1
ATOM 1170 C CA . GLU A 1 148 ? -8.623 -4.294 -10.284 1.00 96.00 148 GLU A CA 1
ATOM 1171 C C . GLU A 1 148 ? -8.564 -5.487 -9.322 1.00 96.00 148 GLU A C 1
ATOM 1173 O O . GLU A 1 148 ? -8.798 -5.338 -8.121 1.00 96.00 148 GLU A O 1
ATOM 1178 N N . HIS A 1 149 ? -8.091 -6.637 -9.809 1.00 97.38 149 HIS A N 1
ATOM 1179 C CA . HIS A 1 149 ? -7.942 -7.847 -9.004 1.00 97.38 149 HIS A CA 1
ATOM 1180 C C . HIS A 1 149 ? -7.012 -7.673 -7.791 1.00 97.38 149 HIS A C 1
ATOM 1182 O O . HIS A 1 149 ? -7.185 -8.353 -6.782 1.00 97.38 149 HIS A O 1
ATOM 1188 N N . GLN A 1 150 ? -6.025 -6.773 -7.857 1.00 96.50 150 GLN A N 1
ATOM 1189 C CA . GLN A 1 150 ? -5.161 -6.452 -6.715 1.00 96.50 150 GLN A CA 1
ATOM 1190 C C . GLN A 1 150 ? -5.793 -5.423 -5.769 1.00 96.50 150 GLN A C 1
ATOM 1192 O O . GLN A 1 150 ? -5.631 -5.524 -4.549 1.00 96.50 150 GLN A O 1
ATOM 1197 N N . LEU A 1 151 ? -6.503 -4.431 -6.311 1.00 96.75 151 LEU A N 1
ATOM 1198 C CA . LEU A 1 151 ? -7.095 -3.342 -5.537 1.00 96.75 151 LEU A CA 1
ATOM 1199 C C . LEU A 1 151 ? -8.312 -3.799 -4.733 1.00 96.75 151 LEU A C 1
ATOM 1201 O O . LEU A 1 151 ? -8.421 -3.449 -3.557 1.00 96.75 151 LEU A O 1
ATOM 1205 N N . ASP A 1 152 ? -9.185 -4.617 -5.310 1.00 97.25 152 ASP A N 1
ATOM 1206 C CA . ASP A 1 152 ? -10.401 -5.099 -4.651 1.00 97.25 152 ASP A CA 1
ATOM 1207 C C . ASP A 1 152 ? -10.151 -5.788 -3.297 1.00 97.25 152 ASP A C 1
ATOM 1209 O O . ASP A 1 152 ? -10.708 -5.349 -2.278 1.00 97.25 152 ASP A O 1
ATOM 1213 N N . PRO A 1 153 ? -9.297 -6.830 -3.204 1.00 98.00 153 PRO A N 1
ATOM 1214 C CA . PRO A 1 153 ? -9.019 -7.484 -1.931 1.00 98.00 153 PRO A CA 1
ATOM 1215 C C . PRO A 1 153 ? -8.268 -6.564 -0.963 1.00 98.00 153 PRO A C 1
ATOM 1217 O O . PRO A 1 153 ? -8.535 -6.604 0.242 1.00 98.00 153 PRO A O 1
ATOM 1220 N N . ALA A 1 154 ? -7.374 -5.703 -1.461 1.00 97.44 154 ALA A N 1
ATOM 1221 C CA . ALA A 1 154 ? -6.646 -4.749 -0.628 1.00 97.44 154 ALA A CA 1
ATOM 1222 C C . ALA A 1 154 ? -7.599 -3.737 0.028 1.00 97.44 154 ALA A C 1
ATOM 1224 O O . ALA A 1 154 ? -7.553 -3.531 1.244 1.00 97.44 154 ALA A O 1
ATOM 1225 N N . LEU A 1 155 ? -8.526 -3.164 -0.744 1.00 98.06 155 LEU A N 1
ATOM 1226 C CA . LEU A 1 155 ? -9.544 -2.241 -0.245 1.00 98.06 155 LEU A CA 1
ATOM 1227 C C . LEU A 1 155 ? -10.496 -2.927 0.735 1.00 98.06 155 LEU A C 1
ATOM 1229 O O . LEU A 1 155 ? -10.813 -2.354 1.782 1.00 98.06 155 LEU A O 1
ATOM 1233 N N . LYS A 1 156 ? -10.921 -4.162 0.441 1.00 98.56 156 LYS A N 1
ATOM 1234 C CA . LYS A 1 156 ? -11.742 -4.959 1.363 1.00 98.56 156 LYS A CA 1
ATOM 1235 C C . LYS A 1 156 ? -11.024 -5.182 2.697 1.00 98.56 156 LYS A C 1
ATOM 1237 O O . LYS A 1 156 ? -11.631 -4.984 3.749 1.00 98.56 156 LYS A O 1
ATOM 1242 N N . CYS A 1 157 ? -9.737 -5.526 2.663 1.00 98.50 157 CYS A N 1
ATOM 1243 C CA . CYS A 1 157 ? -8.912 -5.705 3.857 1.00 98.50 157 CYS A CA 1
ATOM 1244 C C . CYS A 1 157 ? -8.796 -4.407 4.673 1.00 98.50 157 CYS A C 1
ATOM 1246 O O . CYS A 1 157 ? -9.066 -4.411 5.874 1.00 98.50 157 CYS A O 1
ATOM 1248 N N . ILE A 1 158 ? -8.491 -3.277 4.024 1.00 98.50 158 ILE A N 1
ATOM 1249 C CA . ILE A 1 158 ? -8.383 -1.965 4.685 1.00 98.50 158 ILE A CA 1
ATOM 1250 C C . ILE A 1 158 ? -9.707 -1.571 5.352 1.00 98.50 158 ILE A C 1
ATOM 1252 O O . ILE A 1 158 ? -9.718 -1.167 6.517 1.00 98.50 158 ILE A O 1
ATOM 1256 N N . ARG A 1 159 ? -10.833 -1.711 4.641 1.00 98.69 159 ARG A N 1
ATOM 1257 C CA . ARG A 1 159 ? -12.170 -1.404 5.180 1.00 98.69 159 ARG A CA 1
ATOM 1258 C C . ARG A 1 159 ? -12.510 -2.293 6.371 1.00 98.69 159 ARG A C 1
ATOM 1260 O O . ARG A 1 159 ? -12.947 -1.776 7.396 1.00 98.69 159 ARG A O 1
ATOM 1267 N N . SER A 1 160 ? -12.261 -3.598 6.252 1.00 98.62 160 SER A N 1
ATOM 1268 C CA . SER A 1 160 ? -12.461 -4.558 7.341 1.00 98.62 160 SER A CA 1
ATOM 1269 C C . SER A 1 160 ? -11.630 -4.179 8.567 1.00 98.62 160 SER A C 1
ATOM 1271 O O . SER A 1 160 ? -12.168 -4.054 9.666 1.00 98.62 160 SER A O 1
ATOM 1273 N N . LYS A 1 161 ? -10.340 -3.871 8.376 1.00 98.69 161 LYS A N 1
ATOM 1274 C CA . LYS A 1 161 ? -9.453 -3.495 9.478 1.00 98.69 161 LYS A CA 1
ATOM 1275 C C . LYS A 1 161 ? -9.878 -2.193 10.150 1.00 98.69 161 LYS A C 1
ATOM 1277 O O . LYS A 1 161 ? -9.882 -2.113 11.376 1.00 98.69 161 LYS A O 1
ATOM 1282 N N . LYS A 1 162 ? -10.271 -1.184 9.367 1.00 98.69 162 LYS A N 1
ATOM 1283 C CA . LYS A 1 162 ? -10.820 0.069 9.899 1.00 98.69 162 LYS A CA 1
ATOM 1284 C C . LYS A 1 162 ? -12.080 -0.194 10.728 1.00 98.69 162 LYS A C 1
ATOM 1286 O O . LYS A 1 162 ? -12.201 0.349 11.822 1.00 98.69 162 LYS A O 1
ATOM 1291 N N . ASN A 1 163 ? -12.996 -1.019 10.221 1.00 98.62 163 ASN A N 1
ATOM 1292 C CA . ASN A 1 163 ? -14.227 -1.353 10.931 1.00 98.62 163 ASN A CA 1
ATOM 1293 C C . ASN A 1 163 ? -13.936 -2.094 12.242 1.00 98.62 163 ASN A C 1
ATOM 1295 O O . ASN A 1 163 ? -14.474 -1.726 13.279 1.00 98.62 163 ASN A O 1
ATOM 1299 N N . GLN A 1 164 ? -13.023 -3.068 12.213 1.00 98.69 164 GLN A N 1
ATOM 1300 C CA . GLN A 1 164 ? -12.576 -3.790 13.403 1.00 98.69 164 GLN A CA 1
ATOM 1301 C C . GLN A 1 164 ? -12.060 -2.826 14.482 1.00 98.69 164 GLN A C 1
ATOM 1303 O O . GLN A 1 164 ? -12.528 -2.863 15.615 1.00 98.69 164 GLN A O 1
ATOM 1308 N N . LEU A 1 165 ? -11.148 -1.917 14.122 1.00 98.62 165 LEU A N 1
ATOM 1309 C CA . LEU A 1 165 ? -10.591 -0.940 15.065 1.00 98.62 165 LEU A CA 1
ATOM 1310 C C . LEU A 1 165 ? -11.657 0.015 15.622 1.00 98.62 165 LEU A C 1
ATOM 1312 O O . LEU A 1 165 ? -11.603 0.395 16.791 1.00 98.62 165 LEU A O 1
ATOM 1316 N N . MET A 1 166 ? -12.635 0.398 14.799 1.00 98.69 166 MET A N 1
ATOM 1317 C CA . MET A 1 166 ? -13.751 1.239 15.226 1.00 98.69 166 MET A CA 1
ATOM 1318 C C . MET A 1 166 ? -14.638 0.512 16.242 1.00 98.69 166 MET A C 1
ATOM 1320 O O . MET A 1 166 ? -14.924 1.073 17.298 1.00 98.69 166 MET A O 1
ATOM 1324 N N . VAL A 1 167 ? -15.012 -0.741 15.967 1.00 98.69 167 VAL A N 1
ATOM 1325 C CA . VAL A 1 167 ? -15.795 -1.579 16.890 1.00 98.69 167 VAL A CA 1
ATOM 1326 C C . VAL A 1 167 ? -15.045 -1.774 18.205 1.00 98.69 167 VAL A C 1
ATOM 1328 O O . VAL A 1 167 ? -15.610 -1.534 19.268 1.00 98.69 167 VAL A O 1
ATOM 1331 N N . GLU A 1 168 ? -13.751 -2.101 18.155 1.00 98.69 168 GLU A N 1
ATOM 1332 C CA . GLU A 1 168 ? -12.912 -2.209 19.354 1.00 98.69 168 GLU A CA 1
ATOM 1333 C C . GLU A 1 168 ? -12.902 -0.911 20.179 1.00 98.69 168 GLU A C 1
ATOM 1335 O O . GLU A 1 168 ? -12.957 -0.956 21.411 1.00 98.69 168 GLU A O 1
ATOM 1340 N N . SER A 1 169 ? -12.830 0.254 19.524 1.00 98.62 169 SER A N 1
ATOM 1341 C CA . SER A 1 169 ? -12.884 1.552 20.207 1.00 98.62 169 SER A CA 1
ATOM 1342 C C . SER A 1 169 ? -14.245 1.798 20.852 1.00 98.62 169 SER A C 1
ATOM 1344 O O . SER A 1 169 ? -14.296 2.241 22.000 1.00 98.62 169 SER A O 1
ATOM 1346 N N . ILE A 1 170 ? -15.335 1.489 20.147 1.00 98.69 170 ILE A N 1
ATOM 1347 C CA . ILE A 1 170 ? -16.698 1.638 20.668 1.00 98.69 170 ILE A CA 1
ATOM 1348 C C . ILE A 1 170 ? -16.872 0.757 21.906 1.00 98.69 170 ILE A C 1
ATOM 1350 O O . ILE A 1 170 ? -17.269 1.257 22.955 1.00 98.69 170 ILE A O 1
ATOM 1354 N N . SER A 1 171 ? -16.484 -0.518 21.837 1.00 98.62 171 SER A N 1
ATOM 1355 C CA . SER A 1 171 ? -16.584 -1.433 22.978 1.00 98.62 171 SER A CA 1
ATOM 1356 C C . SER A 1 171 ? -15.760 -0.967 24.181 1.00 98.62 171 SER A C 1
ATOM 1358 O O . SER A 1 171 ? -16.188 -1.125 25.324 1.00 98.62 171 SER A O 1
ATOM 1360 N N . LYS A 1 172 ? -14.578 -0.375 23.956 1.00 98.62 172 LYS A N 1
ATOM 1361 C CA . LYS A 1 172 ? -13.763 0.208 25.036 1.00 98.62 172 LYS A CA 1
ATOM 1362 C C . LYS A 1 172 ? -14.462 1.389 25.705 1.00 98.62 172 LYS A C 1
ATOM 1364 O O . LYS A 1 172 ? -14.418 1.481 26.929 1.00 98.62 172 LYS A O 1
ATOM 1369 N N . LEU A 1 173 ? -15.082 2.276 24.928 1.00 98.62 173 LEU A N 1
ATOM 1370 C CA . LEU A 1 173 ? -15.822 3.420 25.464 1.00 98.62 173 LEU A CA 1
ATOM 1371 C C . LEU A 1 173 ? -17.071 2.964 26.220 1.00 98.62 173 LEU A C 1
ATOM 1373 O O . LEU A 1 173 ? -17.226 3.320 27.379 1.00 98.62 173 LEU A O 1
ATOM 1377 N N . GLN A 1 174 ? -17.861 2.055 25.649 1.00 98.62 174 GLN A N 1
ATOM 1378 C CA . GLN A 1 174 ? -19.047 1.498 26.308 1.00 98.62 174 GLN A CA 1
ATOM 1379 C C . GLN A 1 174 ? -18.723 0.832 27.653 1.00 98.62 174 GLN A C 1
ATOM 1381 O O . GLN A 1 174 ? -19.481 0.967 28.609 1.00 98.62 174 GLN A O 1
ATOM 1386 N N . LYS A 1 175 ? -17.588 0.126 27.763 1.00 98.44 175 LYS A N 1
ATOM 1387 C CA . LYS A 1 175 ? -17.132 -0.438 29.046 1.00 98.44 175 LYS A CA 1
ATOM 1388 C C . LYS A 1 175 ? -16.808 0.648 30.074 1.00 98.44 175 LYS A C 1
ATOM 1390 O O . LYS A 1 175 ? -17.119 0.473 31.248 1.00 98.44 175 LYS A O 1
ATOM 1395 N N . LYS A 1 176 ? -16.194 1.756 29.646 1.00 98.44 176 LYS A N 1
ATOM 1396 C CA . LYS A 1 176 ? -15.916 2.901 30.526 1.00 98.44 176 LYS A CA 1
ATOM 1397 C C . LYS A 1 176 ? -17.202 3.591 30.965 1.00 98.44 176 LYS A C 1
ATOM 1399 O O . LYS A 1 176 ? -17.336 3.878 32.148 1.00 98.44 176 LYS A O 1
ATOM 1404 N N . ASP A 1 177 ? -18.140 3.799 30.048 1.00 98.38 177 ASP A N 1
ATOM 1405 C CA . ASP A 1 177 ? -19.424 4.433 30.350 1.00 98.38 177 ASP A CA 1
ATOM 1406 C C . ASP A 1 177 ? -20.219 3.607 31.366 1.00 98.38 177 ASP A C 1
ATOM 1408 O O . ASP A 1 177 ? -20.686 4.153 32.363 1.00 98.38 177 ASP A O 1
ATOM 1412 N N . LYS A 1 178 ? -20.283 2.279 31.181 1.00 98.19 178 LYS A N 1
ATOM 1413 C CA . LYS A 1 178 ? -20.909 1.361 32.148 1.00 98.19 178 LYS A CA 1
ATOM 1414 C C . LYS A 1 178 ? -20.252 1.442 33.526 1.00 98.19 178 LYS A C 1
ATOM 1416 O O . LYS A 1 178 ? -20.948 1.638 34.516 1.00 98.19 178 LYS A O 1
ATOM 1421 N N . ALA A 1 179 ? -18.921 1.380 33.590 1.00 97.69 179 ALA A N 1
ATOM 1422 C CA . ALA A 1 179 ? -18.197 1.480 34.857 1.00 97.69 179 ALA A CA 1
ATOM 1423 C C . ALA A 1 179 ? -18.452 2.823 35.566 1.00 97.69 179 ALA A C 1
ATOM 1425 O O . ALA A 1 179 ? -18.667 2.855 36.774 1.00 97.69 179 ALA A O 1
ATOM 1426 N N . LEU A 1 180 ? -18.471 3.937 34.829 1.00 97.81 180 LEU A N 1
ATOM 1427 C CA . LEU A 1 180 ? -18.781 5.254 35.393 1.00 97.81 180 LEU A CA 1
ATOM 1428 C C . LEU A 1 180 ? -20.235 5.351 35.867 1.00 97.81 180 LEU A C 1
ATOM 1430 O O . LEU A 1 180 ? -20.502 5.942 36.912 1.00 97.81 180 LEU A O 1
ATOM 1434 N N . GLN A 1 181 ? -21.176 4.766 35.126 1.00 97.50 181 GLN A N 1
ATOM 1435 C CA . GLN A 1 181 ? -22.582 4.724 35.513 1.00 97.50 181 GLN A CA 1
ATOM 1436 C C . GLN A 1 181 ? -22.784 3.914 36.800 1.00 97.50 181 GLN A C 1
ATOM 1438 O O . GLN A 1 181 ? -23.513 4.358 37.686 1.00 97.50 181 GLN A O 1
ATOM 1443 N N . GLU A 1 182 ? -22.103 2.777 36.942 1.00 96.38 182 GLU A N 1
ATOM 1444 C CA . GLU A 1 182 ? -22.104 1.971 38.167 1.00 96.38 182 GLU A CA 1
ATOM 1445 C C . GLU A 1 182 ? -21.548 2.756 39.364 1.00 96.38 182 GLU A C 1
ATOM 1447 O O . GLU A 1 182 ? -22.194 2.809 40.410 1.00 96.38 182 GLU A O 1
ATOM 1452 N N . GLN A 1 183 ? -20.410 3.441 39.200 1.00 96.31 183 GLN A N 1
ATOM 1453 C CA . GLN A 1 183 ? -19.828 4.290 40.251 1.00 96.31 183 GLN A CA 1
ATOM 1454 C C . GLN A 1 183 ? -20.777 5.425 40.662 1.00 96.31 183 GLN A C 1
ATOM 1456 O O . GLN A 1 183 ? -21.023 5.636 41.847 1.00 96.31 183 GLN A O 1
ATOM 1461 N N . ASN A 1 184 ? -21.371 6.124 39.692 1.00 96.12 184 ASN A N 1
ATOM 1462 C CA . ASN A 1 184 ? -22.326 7.199 39.967 1.00 96.12 184 ASN A CA 1
ATOM 1463 C C . ASN A 1 184 ? -23.591 6.694 40.668 1.00 96.12 184 ASN A C 1
ATOM 1465 O O . ASN A 1 184 ? -24.148 7.398 41.507 1.00 96.12 184 ASN A O 1
ATOM 1469 N N . ASN A 1 185 ? -24.060 5.495 40.328 1.00 96.06 185 ASN A N 1
ATOM 1470 C CA . ASN A 1 185 ? -25.213 4.890 40.985 1.00 96.06 185 ASN A CA 1
ATOM 1471 C C . ASN A 1 185 ? -24.898 4.471 42.422 1.00 96.06 185 ASN A C 1
ATOM 1473 O O . ASN A 1 185 ? -25.775 4.587 43.272 1.00 96.06 185 ASN A O 1
ATOM 1477 N N . ASN A 1 186 ? -23.676 4.014 42.701 1.00 94.25 186 ASN A N 1
ATOM 1478 C CA . ASN A 1 186 ? -23.238 3.707 44.063 1.00 94.25 186 ASN A CA 1
ATOM 1479 C C . ASN A 1 186 ? -23.159 4.984 44.910 1.00 94.25 186 ASN A C 1
ATOM 1481 O O . ASN A 1 186 ? -23.780 5.042 45.962 1.00 94.25 186 ASN A O 1
ATOM 1485 N N . ASN A 1 187 ? -22.544 6.049 44.388 1.00 92.19 187 ASN A N 1
ATOM 1486 C CA . ASN A 1 187 ? -22.433 7.335 45.089 1.00 92.19 187 ASN A CA 1
ATOM 1487 C C . ASN A 1 187 ? -23.783 8.026 45.368 1.00 92.19 187 ASN A C 1
ATOM 1489 O O . ASN A 1 187 ? -23.838 8.934 46.183 1.00 92.19 187 ASN A O 1
ATOM 1493 N N . LYS A 1 188 ? -24.857 7.667 44.650 1.00 89.81 188 LYS A N 1
ATOM 1494 C CA . LYS A 1 188 ? -26.221 8.176 44.901 1.00 89.81 188 LYS A CA 1
ATOM 1495 C C . LYS A 1 188 ? -26.976 7.388 45.975 1.00 89.81 188 LYS A C 1
ATOM 1497 O O . LYS A 1 188 ? -28.064 7.808 46.360 1.00 89.81 188 LYS A O 1
ATOM 1502 N N . LYS A 1 189 ? -26.480 6.204 46.343 1.00 79.88 189 LYS A N 1
ATOM 1503 C CA . LYS A 1 189 ? -27.109 5.320 47.333 1.00 79.88 189 LYS A CA 1
ATOM 1504 C C . LYS A 1 189 ? -26.589 5.558 48.752 1.00 79.88 189 LYS A C 1
ATOM 1506 O O . LYS A 1 189 ? -27.284 5.163 49.683 1.00 79.88 189 LYS A O 1
ATOM 1511 N N . ASP A 1 190 ? -25.414 6.171 48.880 1.00 61.00 190 ASP A N 1
ATOM 1512 C CA . ASP A 1 190 ? -24.812 6.629 50.139 1.00 61.00 190 ASP A CA 1
ATOM 1513 C C . ASP A 1 190 ? -25.291 8.046 50.503 1.00 61.00 190 ASP A C 1
ATOM 1515 O O . ASP A 1 190 ? -25.447 8.320 51.716 1.00 61.00 190 ASP A O 1
#